Protein AF-A0A151Z9S7-F1 (afdb_monomer_lite)

pLDDT: mean 72.38, std 15.63, range [42.88, 95.88]

Foldseek 3Di:
DDPVVVLVVVLVVCCVVPQCLVVLVVVLVVLVVLLVVLVVLLVVLVVVLVVLVVLLVVLVVLLVVLVVVVVVVVVVVVVVVVVPDDDDPDDPDDPVVVVVVVVVVVVVVVVVVVVVVVVVVVVVVVVVVVVVVVVVCVVVPPPPDDPVVCVVPVVVVVPPPDPDDPVVVVVVVVVCVVPPPDPPVVVVVVVVCVPDPSNVPNVSNVSSVVSVVSSVVSVVSSVVSVVSSVVSVVSSVVSVVSSVVSVVSSVCVPPPPQPPVRVVVVVVVVVVVVVVVVVVVVVVVVVVVVVVVVPPPDDD

Secondary structure (DSSP, 8-state):
--HHHHHHHHHHHHHHHH--HHHHHHHHHHHHHHHHHHHHHHHHHHHHHHHHHHHHHHHHHHHHHHHHHHHHHHHHHHHHHHHS----------HHHHHHHHHHHHHHHHHHHHHHHHHHHHHHHHHHHHHHHHHHHHHT-TT-S-HHHHHHHHHHHHTSS----HHHHHHHHHHHHHH---SHHHHHHHHHHHH-HHHHH-HHHHHHHHHHHHHHHHHHHHHHHHHHHHHHHHHHHHHHHHHHHHHHHHHTT------HHHHHHHHHHHHHHHHHHHHHHHHHHHHHHHHHHHTPPPP-

InterPro domains:
  IPR000727 Target SNARE coiled-coil homology domain [PS50192] (202-248)

Radius of gyration: 38.39 Å; chains: 1; bounding box: 75×43×112 Å

Sequence (300 aa):
MSQQEDFENQLLEMEREYGGTERTSRMLEQLREAHGTGVDTLVKLGTQTEQLTNIAKLSQEQESYVSGLGKYKKFNKYMKRWKKGEEPTPQPKEVHHEVNRIKVKHVQDVKIYNNKQAERERLEREAVEKRQKELEDQKNNPFQEDEESRFSKGLSRIWKNDALSSGTKQELNYAADNHSSPITRQSEIDQDIQNNSFIKRSKWLEVQDQQLDEMSDILNELKNISVATHSELKVQSLKLDDISASVDKGSDFSLKRKSQKQMDKEKKKQAEAEKKRLEKEEKTRKDIDKKLKSSGPPKK

Organism: Tieghemostelium lacteum (NCBI:txid361077)

Structure (mmCIF, N/CA/C/O backbone):
data_AF-A0A151Z9S7-F1
#
_entry.id   AF-A0A151Z9S7-F1
#
loop_
_atom_site.group_PDB
_atom_site.id
_atom_site.type_symbol
_atom_site.label_atom_id
_atom_site.label_alt_id
_atom_site.label_comp_id
_atom_site.label_asym_id
_atom_site.label_entity_id
_atom_site.label_seq_id
_atom_site.pdbx_PDB_ins_code
_atom_site.Cartn_x
_atom_site.Cartn_y
_atom_site.Cartn_z
_atom_site.occupancy
_atom_site.B_iso_or_equiv
_atom_site.auth_seq_id
_atom_site.auth_comp_id
_atom_site.auth_asym_id
_atom_site.auth_atom_id
_atom_site.pdbx_PDB_model_num
ATOM 1 N N . MET A 1 1 ? 34.798 10.949 -49.817 1.00 54.00 1 MET A N 1
ATOM 2 C CA . MET A 1 1 ? 34.042 10.700 -48.578 1.00 54.00 1 MET A CA 1
ATOM 3 C C . MET A 1 1 ? 34.197 9.232 -48.278 1.00 54.00 1 MET A C 1
ATOM 5 O O . MET A 1 1 ? 34.119 8.430 -49.208 1.00 54.00 1 MET A O 1
ATOM 9 N N . SER A 1 2 ? 34.645 8.906 -47.070 1.00 72.69 2 SER A N 1
ATOM 10 C CA . SER A 1 2 ? 34.972 7.519 -46.737 1.00 72.69 2 SER A CA 1
ATOM 11 C C . SER A 1 2 ? 33.678 6.742 -46.494 1.00 72.69 2 SER A C 1
ATOM 13 O O . SER A 1 2 ? 32.733 7.294 -45.943 1.00 72.69 2 SER A O 1
ATOM 15 N N . GLN A 1 3 ? 33.638 5.456 -46.853 1.00 73.31 3 GLN A N 1
ATOM 16 C CA . GLN A 1 3 ? 32.486 4.576 -46.586 1.00 73.31 3 GLN A CA 1
ATOM 17 C C . GLN A 1 3 ? 32.052 4.578 -45.107 1.00 73.31 3 GLN A C 1
ATOM 19 O O . GLN A 1 3 ? 30.929 4.206 -44.786 1.00 73.31 3 GLN A O 1
ATOM 24 N N . GLN A 1 4 ? 32.943 4.993 -44.206 1.00 73.69 4 GLN A N 1
ATOM 25 C CA . GLN A 1 4 ? 32.679 5.099 -42.781 1.00 73.69 4 GLN A CA 1
ATOM 26 C C . GLN A 1 4 ? 31.899 6.369 -42.408 1.00 73.69 4 GLN A C 1
ATOM 28 O O . GLN A 1 4 ? 31.041 6.298 -41.537 1.00 73.69 4 GLN A O 1
ATOM 33 N N . GLU A 1 5 ? 32.127 7.489 -43.101 1.00 80.12 5 GLU A N 1
ATOM 34 C CA . GLU A 1 5 ? 31.360 8.730 -42.899 1.00 80.12 5 GLU A CA 1
ATOM 35 C C . GLU A 1 5 ? 29.910 8.560 -43.374 1.00 80.12 5 GLU A C 1
ATOM 37 O O . GLU A 1 5 ? 28.980 8.981 -42.692 1.00 80.12 5 GLU A O 1
ATOM 42 N N . ASP A 1 6 ? 29.698 7.880 -44.505 1.00 79.44 6 ASP A N 1
ATOM 43 C CA . ASP A 1 6 ? 28.351 7.598 -45.021 1.00 79.44 6 ASP A CA 1
ATOM 44 C C . ASP A 1 6 ? 27.568 6.663 -44.079 1.00 79.44 6 ASP A C 1
ATOM 46 O O . ASP A 1 6 ? 26.373 6.854 -43.857 1.00 79.44 6 ASP A O 1
ATOM 50 N N . PHE A 1 7 ? 28.250 5.687 -43.470 1.00 77.44 7 PHE A N 1
ATOM 51 C CA . PHE A 1 7 ? 27.664 4.775 -42.485 1.00 77.44 7 PHE A CA 1
ATOM 52 C C . PHE A 1 7 ? 27.302 5.481 -41.170 1.00 77.44 7 PHE A C 1
ATOM 54 O O . PHE A 1 7 ? 26.232 5.239 -40.615 1.00 77.44 7 PHE A O 1
ATOM 61 N N . GLU A 1 8 ? 28.170 6.365 -40.669 1.00 79.00 8 GLU A N 1
ATOM 62 C CA . GLU A 1 8 ? 27.893 7.170 -39.471 1.00 79.00 8 GLU A CA 1
ATOM 63 C C . GLU A 1 8 ? 26.725 8.138 -39.693 1.00 79.00 8 GLU A C 1
ATOM 65 O O . GLU A 1 8 ? 25.857 8.259 -38.829 1.00 79.00 8 GLU A O 1
ATOM 70 N N . ASN A 1 9 ? 26.638 8.757 -40.872 1.00 83.56 9 ASN A N 1
ATOM 71 C CA . ASN A 1 9 ? 25.509 9.614 -41.228 1.00 83.56 9 ASN A CA 1
ATOM 72 C C . ASN A 1 9 ? 24.186 8.831 -41.290 1.00 83.56 9 ASN A C 1
ATOM 74 O O . ASN A 1 9 ? 23.183 9.297 -40.755 1.00 83.56 9 ASN A O 1
ATOM 78 N N . GLN A 1 10 ? 24.188 7.625 -41.869 1.00 79.75 10 GLN A N 1
ATOM 79 C CA . GLN A 1 10 ? 23.008 6.748 -41.883 1.00 79.75 10 GLN A CA 1
ATOM 80 C C . GLN A 1 10 ? 22.611 6.267 -40.480 1.00 79.75 10 GLN A C 1
ATOM 82 O O . GLN A 1 10 ? 21.423 6.176 -40.177 1.00 79.75 10 GLN A O 1
ATOM 87 N N . LEU A 1 11 ? 23.579 5.986 -39.600 1.00 78.94 11 LEU A N 1
ATOM 88 C CA . LEU A 1 11 ? 23.303 5.645 -38.200 1.00 78.94 11 LEU A CA 1
ATOM 89 C C . LEU A 1 11 ? 22.624 6.795 -37.452 1.00 78.94 11 LEU A C 1
ATOM 91 O O . LEU A 1 11 ? 21.656 6.555 -36.736 1.00 78.94 11 LEU A O 1
ATOM 95 N N . LEU A 1 12 ? 23.110 8.025 -37.632 1.00 79.94 12 LEU A N 1
ATOM 96 C CA . LEU A 1 12 ? 22.519 9.220 -37.024 1.00 79.94 12 LEU A CA 1
ATOM 97 C C . LEU A 1 12 ? 21.117 9.510 -37.571 1.00 79.94 12 LEU A C 1
ATOM 99 O O . LEU A 1 12 ? 20.239 9.941 -36.826 1.00 79.94 12 LEU A O 1
ATOM 103 N N . GLU A 1 13 ? 20.889 9.264 -38.861 1.00 81.44 13 GLU A N 1
ATOM 104 C CA . GLU A 1 13 ? 19.564 9.381 -39.469 1.00 81.44 13 GLU A CA 1
ATOM 105 C C . GLU A 1 13 ? 18.598 8.339 -38.891 1.00 81.44 13 GLU A C 1
ATOM 107 O O . GLU A 1 13 ? 17.508 8.703 -38.454 1.00 81.44 13 GLU A O 1
ATOM 112 N N . MET A 1 14 ? 19.023 7.077 -38.756 1.00 78.00 14 MET A N 1
ATOM 113 C CA . MET A 1 14 ? 18.211 6.044 -38.106 1.00 78.00 14 MET A CA 1
ATOM 114 C C . MET A 1 14 ? 17.961 6.321 -36.620 1.00 78.00 14 MET A C 1
ATOM 116 O O . MET A 1 14 ? 16.849 6.102 -36.145 1.00 78.00 14 MET A O 1
ATOM 120 N N . GLU A 1 15 ? 18.951 6.822 -35.878 1.00 79.25 15 GLU A N 1
ATOM 121 C CA . GLU A 1 15 ? 18.761 7.262 -34.491 1.00 79.25 15 GLU A CA 1
ATOM 122 C C . GLU A 1 15 ? 17.745 8.406 -34.415 1.00 79.25 15 GLU A C 1
ATOM 124 O O . GLU A 1 15 ? 16.916 8.451 -33.514 1.00 79.25 15 GLU A O 1
ATOM 129 N N . ARG A 1 16 ? 17.740 9.318 -35.385 1.00 79.81 16 ARG A N 1
ATOM 130 C CA . ARG A 1 16 ? 16.761 10.404 -35.418 1.00 79.81 16 ARG A CA 1
ATOM 131 C C . ARG A 1 16 ? 15.353 9.925 -35.782 1.00 79.81 16 ARG A C 1
ATOM 133 O O . ARG A 1 16 ? 14.384 10.452 -35.239 1.00 79.81 16 ARG A O 1
ATOM 140 N N . GLU A 1 17 ? 15.231 8.990 -36.720 1.00 78.50 17 GLU A N 1
ATOM 141 C CA . GLU A 1 17 ? 13.937 8.488 -37.198 1.00 78.50 17 GLU A CA 1
ATOM 142 C C . GLU A 1 17 ? 13.290 7.492 -36.229 1.00 78.50 17 GLU A C 1
ATOM 144 O O . GLU A 1 17 ? 12.078 7.540 -36.011 1.00 78.50 17 GLU A O 1
ATOM 149 N N . TYR A 1 18 ? 14.094 6.607 -35.640 1.00 73.62 18 TYR A N 1
ATOM 150 C CA . TYR A 1 18 ? 13.621 5.475 -34.838 1.00 73.62 18 TYR A CA 1
ATOM 151 C C . TYR A 1 18 ? 14.079 5.524 -33.378 1.00 73.62 18 TYR A C 1
ATOM 153 O O . TYR A 1 18 ? 13.568 4.758 -32.558 1.00 73.62 18 TYR A O 1
ATOM 161 N N . GLY A 1 19 ? 15.004 6.420 -33.024 1.00 71.19 19 GLY A N 1
ATOM 162 C CA . GLY A 1 19 ? 15.495 6.569 -31.660 1.00 71.19 19 GLY A CA 1
ATOM 163 C C . GLY A 1 19 ? 14.402 7.040 -30.712 1.00 71.19 19 GLY A C 1
ATOM 164 O O . GLY A 1 19 ? 13.877 8.149 -30.803 1.00 71.19 19 GLY A O 1
ATOM 165 N N . GLY A 1 20 ? 14.066 6.170 -29.761 1.00 79.06 20 GLY A N 1
ATOM 166 C CA . GLY A 1 20 ? 13.113 6.446 -28.688 1.00 79.06 20 GLY A CA 1
ATOM 167 C C . GLY A 1 20 ? 13.769 6.806 -27.356 1.00 79.06 20 GLY A C 1
ATOM 168 O O . GLY A 1 20 ? 13.055 6.948 -26.366 1.00 79.06 20 GLY A O 1
ATOM 169 N N . THR A 1 21 ? 15.096 6.944 -27.306 1.00 81.12 21 THR A N 1
ATOM 170 C CA . THR A 1 21 ? 15.893 7.053 -26.068 1.00 81.12 21 THR A CA 1
ATOM 171 C C . THR A 1 21 ? 15.430 8.177 -25.143 1.00 81.12 21 THR A C 1
ATOM 173 O O . THR A 1 21 ? 15.270 7.954 -23.946 1.00 81.12 21 THR A O 1
ATOM 176 N N . GLU A 1 22 ? 15.125 9.370 -25.662 1.00 83.44 22 GLU A N 1
ATOM 177 C CA . GLU A 1 22 ? 14.593 10.462 -24.831 1.00 83.44 22 GLU A CA 1
ATOM 178 C C . GLU A 1 22 ? 13.220 10.137 -24.237 1.00 83.44 22 GLU A C 1
ATOM 180 O O . GLU A 1 22 ? 12.935 10.474 -23.086 1.00 83.44 22 GLU A O 1
ATOM 185 N N . ARG A 1 23 ? 12.345 9.500 -25.020 1.00 85.31 23 ARG A N 1
ATOM 186 C CA . ARG A 1 23 ? 11.003 9.133 -24.566 1.00 85.31 23 ARG A CA 1
ATOM 187 C C . ARG A 1 23 ? 11.087 8.061 -23.485 1.00 85.31 23 ARG A C 1
ATOM 189 O O . ARG A 1 23 ? 10.439 8.214 -22.452 1.00 85.31 23 ARG A O 1
ATOM 196 N N . THR A 1 24 ? 11.879 7.018 -23.718 1.00 85.94 24 THR A N 1
ATOM 197 C CA . THR A 1 24 ? 12.111 5.937 -22.755 1.00 85.94 24 THR A CA 1
ATOM 198 C C . THR A 1 24 ? 12.752 6.484 -21.481 1.00 85.94 24 THR A C 1
ATOM 200 O O . THR A 1 24 ? 12.265 6.197 -20.395 1.00 85.94 24 THR A O 1
ATOM 203 N N . SER A 1 25 ? 13.729 7.386 -21.599 1.00 87.38 25 SER A N 1
ATOM 204 C CA . SER A 1 25 ? 14.338 8.082 -20.459 1.00 87.38 25 SER A CA 1
ATOM 205 C C . SER A 1 25 ? 13.315 8.873 -19.629 1.00 87.38 25 SER A C 1
ATOM 207 O O . SER A 1 25 ? 13.259 8.725 -18.410 1.00 87.38 25 SER A O 1
ATOM 209 N N . ARG A 1 26 ? 12.421 9.646 -20.268 1.00 90.25 26 ARG A N 1
ATOM 210 C CA . ARG A 1 26 ? 11.342 10.357 -19.549 1.00 90.25 26 ARG A CA 1
ATOM 211 C C . ARG A 1 26 ? 10.369 9.400 -18.856 1.00 90.25 26 ARG A C 1
ATOM 213 O O . ARG A 1 26 ? 9.906 9.704 -17.762 1.00 90.25 26 ARG A O 1
ATOM 220 N N . MET A 1 27 ? 10.039 8.272 -19.487 1.00 91.06 27 MET A N 1
ATOM 221 C CA . MET A 1 27 ? 9.176 7.253 -18.877 1.00 91.06 27 MET A CA 1
ATOM 222 C C . MET A 1 27 ? 9.852 6.578 -17.681 1.00 91.06 27 MET A C 1
ATOM 224 O O . MET A 1 27 ? 9.202 6.371 -16.658 1.00 91.06 27 MET A O 1
ATOM 228 N N . LEU A 1 28 ? 11.143 6.269 -17.792 1.00 92.00 28 LEU A N 1
ATOM 229 C CA . LEU A 1 28 ? 11.938 5.703 -16.709 1.00 92.00 28 LEU A CA 1
ATOM 230 C C . LEU A 1 28 ? 12.007 6.661 -15.513 1.00 92.00 28 LEU A C 1
ATOM 232 O O . LEU A 1 28 ? 11.797 6.234 -14.382 1.00 92.00 28 LEU A O 1
ATOM 236 N N . GLU A 1 29 ? 12.206 7.958 -15.748 1.00 93.50 29 GLU A N 1
ATOM 237 C CA . GLU A 1 29 ? 12.223 8.951 -14.668 1.00 93.50 29 GLU A CA 1
ATOM 238 C C . GLU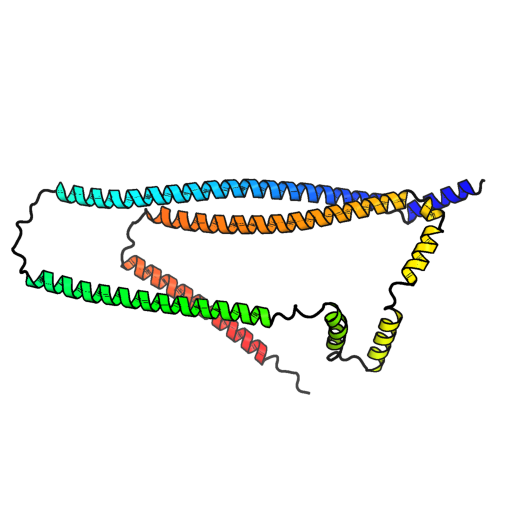 A 1 29 ? 10.865 9.044 -13.955 1.00 93.50 29 GLU A C 1
ATOM 240 O O . GLU A 1 29 ? 10.800 8.991 -12.728 1.00 93.50 29 GLU A O 1
ATOM 245 N N . GLN A 1 30 ? 9.760 9.059 -14.709 1.00 94.31 30 GLN A N 1
ATOM 246 C CA . GLN A 1 30 ? 8.412 9.006 -14.127 1.00 94.31 30 GLN A CA 1
ATOM 247 C C . GLN A 1 30 ? 8.180 7.733 -13.302 1.00 94.31 30 GLN A C 1
ATOM 249 O O . GLN A 1 30 ? 7.521 7.778 -12.261 1.00 94.31 30 GLN A O 1
ATOM 254 N N . LEU A 1 31 ? 8.718 6.593 -13.745 1.00 93.50 31 LEU A N 1
ATOM 255 C CA . LEU A 1 31 ? 8.644 5.343 -12.993 1.00 93.50 31 LEU A CA 1
ATOM 256 C C . LEU A 1 31 ? 9.464 5.403 -11.702 1.00 93.50 31 LEU A C 1
ATOM 258 O O . LEU A 1 31 ? 8.963 4.970 -10.666 1.00 93.50 31 LEU A O 1
ATOM 262 N N . ARG A 1 32 ? 10.669 5.984 -11.727 1.00 93.62 32 ARG A N 1
ATOM 263 C CA . ARG A 1 32 ? 11.493 6.198 -10.526 1.00 93.62 32 ARG A CA 1
ATOM 264 C C . ARG A 1 32 ? 10.799 7.112 -9.515 1.00 93.62 32 ARG A C 1
ATOM 266 O O . ARG A 1 32 ? 10.766 6.790 -8.328 1.00 93.62 32 ARG A O 1
ATOM 273 N N . GLU A 1 33 ? 10.189 8.206 -9.969 1.00 95.88 33 GLU A N 1
ATOM 274 C CA . GLU A 1 33 ? 9.410 9.110 -9.110 1.00 95.88 33 GLU A CA 1
ATOM 275 C C . GLU A 1 33 ? 8.197 8.405 -8.479 1.00 95.88 33 GLU A C 1
ATOM 277 O O . GLU A 1 33 ? 7.950 8.515 -7.270 1.00 95.88 33 GLU A O 1
ATOM 282 N N . ALA A 1 34 ? 7.447 7.642 -9.283 1.00 94.19 34 ALA A N 1
ATOM 283 C CA . ALA A 1 34 ? 6.311 6.859 -8.804 1.00 94.19 34 ALA A CA 1
ATOM 284 C C . ALA A 1 34 ? 6.751 5.787 -7.796 1.00 94.19 34 ALA A C 1
ATOM 286 O O . ALA A 1 34 ? 6.094 5.599 -6.769 1.00 94.19 34 ALA A O 1
ATOM 287 N N . HIS A 1 35 ? 7.879 5.125 -8.058 1.00 94.69 35 HIS A N 1
ATOM 288 C CA . HIS A 1 35 ? 8.485 4.148 -7.163 1.00 94.69 35 HIS A CA 1
ATOM 289 C C . HIS A 1 35 ? 8.878 4.772 -5.823 1.00 94.69 35 HIS A C 1
ATOM 291 O O . HIS A 1 35 ? 8.423 4.296 -4.783 1.00 94.69 35 HIS A O 1
ATOM 297 N N . GLY A 1 36 ? 9.611 5.890 -5.836 1.00 93.38 36 GLY A N 1
ATOM 298 C CA . GLY A 1 36 ? 9.978 6.623 -4.621 1.00 93.38 36 GLY A CA 1
ATOM 299 C C . GLY A 1 36 ? 8.756 7.038 -3.796 1.00 93.38 36 GLY A C 1
ATOM 300 O O . GLY A 1 36 ? 8.695 6.789 -2.593 1.00 93.38 36 GLY A O 1
ATOM 301 N N . THR A 1 37 ? 7.719 7.561 -4.456 1.00 94.81 37 THR A N 1
ATOM 302 C CA . THR A 1 37 ? 6.450 7.916 -3.796 1.00 94.81 37 THR A CA 1
ATOM 303 C C . THR A 1 37 ? 5.751 6.694 -3.187 1.00 94.81 37 THR A C 1
ATOM 305 O O . THR A 1 37 ? 5.171 6.771 -2.097 1.00 94.81 37 THR A O 1
ATOM 308 N N . GLY A 1 38 ? 5.796 5.554 -3.880 1.00 93.38 38 GLY A N 1
ATOM 309 C CA . GLY A 1 38 ? 5.256 4.284 -3.403 1.00 93.38 38 GLY A CA 1
ATOM 310 C C . GLY A 1 38 ? 5.968 3.785 -2.144 1.00 93.38 38 GLY A C 1
ATOM 311 O O . GLY A 1 38 ? 5.303 3.463 -1.157 1.00 93.38 38 GLY A O 1
ATOM 312 N N . VAL A 1 39 ? 7.305 3.787 -2.146 1.00 94.31 39 VAL A N 1
ATOM 313 C CA . VAL A 1 39 ? 8.127 3.425 -0.979 1.00 94.31 39 VAL A CA 1
ATOM 314 C C . VAL A 1 39 ? 7.818 4.342 0.207 1.00 94.31 39 VAL A C 1
ATOM 316 O O . VAL A 1 39 ? 7.518 3.852 1.296 1.00 94.31 39 VAL A O 1
ATOM 319 N N . ASP A 1 40 ? 7.795 5.661 -0.002 1.00 95.19 40 ASP A N 1
ATOM 320 C CA . ASP A 1 40 ? 7.472 6.640 1.045 1.00 95.19 40 ASP A CA 1
ATOM 321 C C . ASP A 1 40 ? 6.087 6.408 1.657 1.00 95.19 40 ASP A C 1
ATOM 323 O O . ASP A 1 40 ? 5.889 6.537 2.871 1.00 95.19 40 ASP A O 1
ATOM 327 N N . THR A 1 41 ? 5.106 6.071 0.819 1.00 93.25 41 THR A N 1
ATOM 328 C CA . THR A 1 41 ? 3.744 5.760 1.26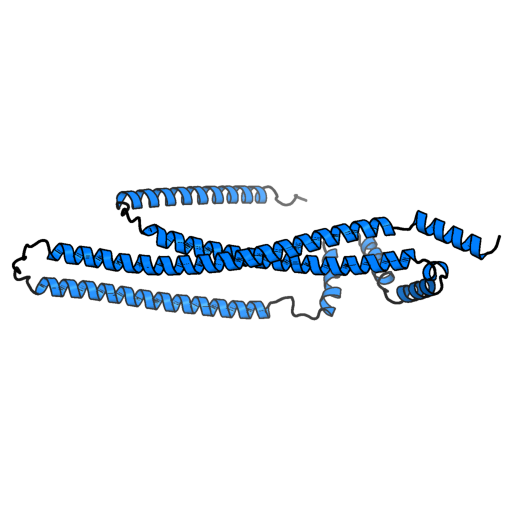6 1.00 93.25 41 THR A CA 1
ATOM 329 C C . THR A 1 41 ? 3.735 4.513 2.142 1.00 93.25 41 THR A C 1
ATOM 331 O O . THR A 1 41 ? 3.111 4.514 3.203 1.00 93.25 41 THR A O 1
ATOM 334 N N . LEU A 1 42 ? 4.470 3.474 1.748 1.00 92.56 42 LEU A N 1
ATOM 335 C CA . LEU A 1 42 ? 4.575 2.233 2.506 1.00 92.56 42 LEU A CA 1
ATOM 336 C C . LEU A 1 42 ? 5.268 2.443 3.861 1.00 92.56 42 LEU A C 1
ATOM 338 O O . LEU A 1 42 ? 4.784 1.938 4.874 1.00 92.56 42 LEU A O 1
ATOM 342 N N . VAL A 1 43 ? 6.328 3.257 3.920 1.00 94.12 43 VAL A N 1
ATOM 343 C CA . VAL A 1 43 ? 6.979 3.629 5.190 1.00 94.12 43 VAL A CA 1
ATOM 344 C C . VAL A 1 43 ? 6.006 4.383 6.099 1.00 94.12 43 VAL A C 1
ATOM 346 O O . VAL A 1 43 ? 5.879 4.054 7.281 1.00 94.12 43 VAL A O 1
ATOM 349 N N . LYS A 1 44 ? 5.268 5.363 5.560 1.00 95.44 44 LYS A N 1
ATOM 350 C CA . LYS A 1 44 ? 4.248 6.101 6.325 1.00 95.44 44 LYS A CA 1
ATOM 351 C C . LYS A 1 44 ? 3.184 5.159 6.880 1.00 95.44 44 LYS A C 1
ATOM 353 O O . LYS A 1 44 ? 2.857 5.266 8.063 1.00 95.44 44 LYS A O 1
ATOM 358 N N . LEU A 1 45 ? 2.693 4.212 6.080 1.00 92.56 45 LEU A N 1
ATOM 359 C CA . LEU A 1 45 ? 1.754 3.195 6.555 1.00 92.56 45 LEU A CA 1
ATOM 360 C C . LEU A 1 45 ? 2.364 2.348 7.680 1.00 92.56 45 LEU A C 1
ATOM 362 O O . LEU A 1 45 ? 1.722 2.185 8.713 1.00 92.56 45 LEU A O 1
ATOM 366 N N . GLY A 1 46 ? 3.619 1.912 7.561 1.00 89.94 46 GLY A N 1
ATOM 367 C CA . GLY A 1 46 ? 4.313 1.212 8.648 1.00 89.94 46 GLY A CA 1
ATOM 368 C C . GLY A 1 46 ? 4.305 2.004 9.963 1.00 89.94 46 GLY A C 1
ATOM 369 O O . GLY A 1 46 ? 3.884 1.490 11.001 1.00 89.94 46 GLY A O 1
ATOM 370 N N . THR A 1 47 ? 4.650 3.297 9.916 1.00 93.00 47 THR A N 1
ATOM 371 C CA . THR A 1 47 ? 4.626 4.156 11.118 1.00 93.00 47 THR A CA 1
ATOM 372 C C . THR A 1 47 ? 3.213 4.345 11.685 1.00 93.00 47 THR A C 1
ATOM 374 O O . THR A 1 47 ? 3.022 4.334 12.902 1.00 93.00 47 THR A O 1
ATOM 377 N N . GLN A 1 48 ? 2.191 4.465 10.830 1.00 92.38 48 GLN A N 1
ATOM 378 C CA . GLN A 1 48 ? 0.791 4.548 11.259 1.00 92.38 48 GLN A CA 1
ATOM 379 C C . GLN A 1 48 ? 0.330 3.247 11.924 1.00 92.38 48 GLN A C 1
ATOM 381 O O . GLN A 1 48 ? -0.393 3.278 12.919 1.00 92.38 48 GLN A O 1
ATOM 386 N N . THR A 1 49 ? 0.787 2.096 11.440 1.00 92.44 49 THR A N 1
ATOM 387 C CA . THR A 1 49 ? 0.473 0.794 12.033 1.00 92.44 49 THR A CA 1
ATOM 388 C C . THR A 1 49 ? 1.061 0.641 13.433 1.00 92.44 49 THR A C 1
ATOM 390 O O . THR A 1 49 ? 0.398 0.091 14.324 1.00 92.44 49 THR A O 1
ATOM 393 N N . GLU A 1 50 ? 2.272 1.143 13.669 1.00 92.00 50 GLU A N 1
ATOM 394 C CA . GLU A 1 50 ? 2.858 1.205 15.012 1.00 92.00 50 GLU A CA 1
ATOM 395 C C . GLU A 1 50 ? 2.031 2.108 15.935 1.00 92.00 50 GLU A C 1
ATOM 397 O O . GLU A 1 50 ? 1.690 1.715 17.054 1.00 92.00 50 GLU A O 1
ATOM 402 N N . GLN A 1 51 ? 1.613 3.278 15.443 1.00 92.88 51 GLN A N 1
ATOM 403 C CA . GLN A 1 51 ? 0.739 4.188 16.189 1.00 92.88 51 GLN A CA 1
ATOM 404 C C . GLN A 1 51 ? -0.600 3.533 16.552 1.00 92.88 51 GLN A C 1
ATOM 406 O O . GLN A 1 51 ? -1.012 3.599 17.711 1.00 92.88 51 GLN A O 1
ATOM 411 N N . LEU A 1 52 ? -1.251 2.838 15.614 1.00 91.44 52 LEU A N 1
ATOM 412 C CA . LEU A 1 52 ? -2.486 2.093 15.885 1.00 91.44 52 LEU A CA 1
ATOM 413 C C . LEU A 1 52 ? -2.273 0.994 16.928 1.00 91.44 52 LEU A C 1
ATOM 415 O O . LEU A 1 52 ? -3.132 0.772 17.775 1.00 91.44 52 LEU A O 1
ATOM 419 N N . THR A 1 53 ? -1.116 0.335 16.918 1.00 90.12 53 THR A N 1
ATOM 420 C CA . THR A 1 53 ? -0.778 -0.686 17.924 1.00 90.12 53 THR A CA 1
ATOM 421 C C . THR A 1 53 ? -0.669 -0.074 19.322 1.00 90.12 53 THR A C 1
ATOM 423 O O . THR A 1 53 ? -1.205 -0.625 20.285 1.00 90.12 53 THR A O 1
ATOM 426 N N . ASN A 1 54 ? -0.043 1.100 19.433 1.00 91.31 54 ASN A N 1
ATOM 427 C CA . ASN A 1 54 ? 0.030 1.842 20.691 1.00 91.31 54 ASN A CA 1
ATOM 428 C C . ASN A 1 54 ? -1.359 2.288 21.170 1.00 91.31 54 ASN A C 1
ATOM 430 O O . ASN A 1 54 ? -1.668 2.149 22.354 1.00 91.31 54 ASN A O 1
ATOM 434 N N . ILE A 1 55 ? -2.217 2.764 20.262 1.00 88.44 55 ILE A N 1
ATOM 435 C CA . ILE A 1 55 ? -3.601 3.137 20.587 1.00 88.44 55 ILE A CA 1
ATOM 436 C C . ILE A 1 55 ? -4.382 1.919 21.083 1.00 88.44 55 ILE A C 1
ATOM 438 O O . ILE A 1 55 ? -5.007 2.001 22.134 1.00 88.44 55 ILE A O 1
ATOM 442 N N . ALA A 1 56 ? -4.302 0.779 20.392 1.00 86.94 56 ALA A N 1
ATOM 443 C CA . ALA A 1 56 ? -4.984 -0.448 20.799 1.00 86.94 56 ALA A CA 1
ATOM 444 C C . ALA A 1 56 ? -4.586 -0.885 22.219 1.00 86.94 56 ALA A C 1
ATOM 446 O O . ALA A 1 56 ? -5.450 -1.226 23.031 1.00 86.94 56 ALA A O 1
ATOM 447 N N . LYS A 1 57 ? -3.292 -0.798 22.557 1.00 89.44 57 LYS A N 1
ATOM 448 C CA . LYS A 1 57 ? -2.799 -1.076 23.913 1.00 89.44 57 LYS A CA 1
ATOM 449 C C . LYS A 1 57 ? -3.385 -0.106 24.944 1.00 89.44 57 LYS A C 1
ATOM 451 O O . LYS A 1 57 ? -3.888 -0.547 25.976 1.00 89.44 57 LYS A O 1
ATOM 456 N N . LEU A 1 58 ? -3.370 1.197 24.659 1.00 86.94 58 LEU A N 1
ATOM 457 C CA . LEU A 1 58 ? -3.949 2.215 25.543 1.00 86.94 58 LEU A CA 1
ATOM 458 C C . LEU A 1 58 ? -5.462 2.023 25.732 1.00 86.94 58 LEU A C 1
ATOM 460 O O . LEU A 1 58 ? -5.958 2.152 26.851 1.00 86.94 58 LEU A O 1
ATOM 464 N N . SER A 1 59 ? -6.195 1.665 24.674 1.00 85.12 59 SER A N 1
ATOM 465 C CA . SER A 1 59 ? -7.626 1.348 24.750 1.00 85.12 59 SER A CA 1
ATOM 466 C C . SER A 1 59 ? -7.889 0.140 25.652 1.00 85.12 59 SER A C 1
ATOM 468 O O . SER A 1 59 ? -8.776 0.191 26.507 1.00 85.12 59 SER A O 1
ATOM 470 N N . GLN A 1 60 ? -7.072 -0.910 25.546 1.00 85.00 60 GLN A N 1
ATOM 471 C CA . GLN A 1 60 ? -7.172 -2.087 26.410 1.00 85.00 60 GLN A CA 1
ATOM 472 C C . GLN A 1 60 ? -6.860 -1.759 27.881 1.00 85.00 60 GLN A C 1
ATOM 474 O O . GLN A 1 60 ? -7.582 -2.187 28.789 1.00 85.00 60 GLN A O 1
ATOM 479 N N . GLU A 1 61 ? -5.806 -0.979 28.136 1.00 85.06 61 GLU A N 1
ATOM 480 C CA . GLU A 1 61 ? -5.466 -0.507 29.482 1.00 85.06 61 GLU A CA 1
ATOM 481 C C . GLU A 1 61 ? -6.622 0.316 30.070 1.00 85.06 61 GLU A C 1
ATOM 483 O O . GLU A 1 61 ? -7.062 0.054 31.194 1.00 85.06 61 GLU A O 1
ATOM 488 N N . GLN A 1 62 ? -7.198 1.238 29.293 1.00 82.00 62 GLN A N 1
ATOM 489 C CA . GLN A 1 62 ? -8.358 2.031 29.696 1.00 82.00 62 GLN A CA 1
ATOM 490 C C . GLN A 1 62 ? -9.577 1.158 30.029 1.00 82.00 62 GLN A C 1
ATOM 492 O O . GLN A 1 62 ? -10.200 1.365 31.074 1.00 82.00 62 GLN A O 1
ATOM 497 N N . GLU A 1 63 ? -9.908 0.162 29.202 1.00 77.88 63 GLU A N 1
ATOM 498 C CA . GLU A 1 63 ? -11.005 -0.781 29.469 1.00 77.88 63 GLU A CA 1
ATOM 499 C C . GLU A 1 63 ? -10.802 -1.497 30.816 1.00 77.88 63 GLU A C 1
ATOM 501 O O . GLU A 1 63 ? -11.732 -1.607 31.629 1.00 77.88 63 GLU A O 1
ATOM 506 N N . SER A 1 64 ? -9.563 -1.900 31.115 1.00 80.44 64 SER A N 1
ATOM 507 C CA . SER A 1 64 ? -9.218 -2.539 32.387 1.00 80.44 64 SER A CA 1
ATOM 508 C C . SER A 1 64 ? -9.465 -1.611 33.589 1.00 80.44 64 SER A C 1
ATOM 510 O O . SER A 1 64 ? -10.149 -2.012 34.542 1.00 80.44 64 SER A O 1
ATOM 512 N N . TYR A 1 65 ? -9.029 -0.347 33.521 1.00 78.12 65 TYR A N 1
ATOM 513 C CA . TYR A 1 65 ? -9.245 0.649 34.577 1.00 78.12 65 TYR A CA 1
ATOM 514 C C . TYR A 1 65 ? -10.732 0.954 34.782 1.00 78.12 65 TYR A C 1
ATOM 516 O O . TYR A 1 65 ? -11.226 1.006 35.916 1.00 78.12 65 TYR A O 1
ATOM 524 N N . VAL A 1 66 ? -11.475 1.099 33.684 1.00 72.88 66 VAL A N 1
ATOM 525 C CA . VAL A 1 66 ? -12.918 1.356 33.688 1.00 72.88 66 VAL A CA 1
ATOM 526 C C . VAL A 1 66 ? -13.681 0.193 34.333 1.00 72.88 66 VAL A C 1
ATOM 528 O O . VAL A 1 66 ? -14.556 0.407 35.184 1.00 72.88 66 VAL A O 1
ATOM 531 N N . SER A 1 67 ? -13.304 -1.052 34.033 1.00 71.31 67 SER A N 1
ATOM 532 C CA . SER A 1 67 ? -13.888 -2.233 34.679 1.00 71.31 67 SER A CA 1
ATOM 533 C C . SER A 1 67 ? -13.655 -2.243 36.204 1.00 71.31 67 SER A C 1
ATOM 535 O O . SER A 1 67 ? -14.565 -2.567 36.983 1.00 71.31 67 SER A O 1
ATOM 537 N N . GLY A 1 68 ? -12.472 -1.803 36.653 1.00 68.31 68 GLY A N 1
ATOM 538 C CA . GLY A 1 68 ? -12.116 -1.648 38.065 1.00 68.31 68 GLY A CA 1
ATOM 539 C C . GLY A 1 68 ? -12.978 -0.605 38.781 1.00 68.31 68 GLY A C 1
ATOM 540 O O . GLY A 1 68 ? -13.510 -0.864 39.868 1.00 68.31 68 GLY A O 1
ATOM 541 N N . LEU A 1 69 ? -13.232 0.538 38.136 1.00 69.56 69 LEU A N 1
ATOM 542 C CA . LEU A 1 69 ? -14.120 1.585 38.656 1.00 69.56 69 LEU A CA 1
ATOM 543 C C . LEU A 1 69 ? -15.567 1.103 38.825 1.00 69.56 69 LEU A C 1
ATOM 545 O O . LEU A 1 69 ? -16.267 1.541 39.743 1.00 69.56 69 LEU A O 1
ATOM 549 N N . GLY A 1 70 ? -16.034 0.176 37.985 1.00 65.94 70 GLY A N 1
ATOM 550 C CA . GLY A 1 70 ? -17.373 -0.409 38.099 1.00 65.94 70 GLY A CA 1
ATOM 551 C C . GLY A 1 70 ? -17.547 -1.202 39.397 1.00 65.94 70 GLY A C 1
ATOM 552 O O . GLY A 1 70 ? -18.572 -1.079 40.082 1.00 65.94 70 GLY A O 1
ATOM 553 N N . LYS A 1 71 ? -16.515 -1.964 39.781 1.00 71.56 71 LYS A N 1
ATOM 554 C CA . LYS A 1 71 ? -16.452 -2.676 41.068 1.00 71.56 71 LYS A CA 1
ATOM 555 C C . LYS A 1 71 ? -16.402 -1.683 42.231 1.00 71.56 71 LYS A C 1
ATOM 557 O O . LYS A 1 71 ? -17.178 -1.826 43.177 1.00 71.56 71 LYS A O 1
ATOM 562 N N . TYR A 1 72 ? -15.597 -0.625 42.115 1.00 69.00 72 TYR A N 1
ATOM 563 C CA . TYR A 1 72 ? -15.499 0.419 43.138 1.00 69.00 72 TYR A CA 1
ATOM 564 C C . TYR A 1 72 ? -16.814 1.186 43.343 1.00 69.00 72 TYR A C 1
ATOM 566 O O . TYR A 1 72 ? -17.231 1.392 44.478 1.00 69.00 72 TYR A O 1
ATOM 574 N N . LYS A 1 73 ? -17.546 1.551 42.280 1.00 72.44 73 LYS A N 1
ATOM 575 C CA . LYS A 1 73 ? -18.872 2.192 42.400 1.00 72.44 73 LYS A CA 1
ATOM 576 C C . LYS A 1 73 ? -19.882 1.292 43.119 1.00 72.44 73 LYS A C 1
ATOM 578 O O . LYS A 1 73 ? -20.641 1.782 43.958 1.00 72.44 73 LYS A O 1
ATOM 583 N N . LYS A 1 74 ? -19.899 -0.016 42.820 1.00 71.50 74 LYS A N 1
ATOM 584 C CA . LYS A 1 74 ? -20.753 -0.992 43.525 1.00 71.50 74 LYS A CA 1
ATOM 585 C C . LYS A 1 74 ? -20.366 -1.104 45.001 1.00 71.50 74 LYS A C 1
ATOM 587 O O . LYS A 1 74 ? -21.250 -1.044 45.853 1.00 71.50 74 LYS A O 1
ATOM 592 N N . PHE A 1 75 ? -19.070 -1.189 45.291 1.00 70.56 75 PHE A N 1
ATOM 593 C CA . PHE A 1 75 ? -18.545 -1.221 46.653 1.00 70.56 75 PHE A CA 1
ATOM 594 C C . PHE A 1 75 ? -18.867 0.064 47.430 1.00 70.56 75 PHE A C 1
ATOM 596 O O . PHE A 1 75 ? -19.424 0.000 48.518 1.00 70.56 75 PHE A O 1
ATOM 603 N N . ASN A 1 76 ? -18.646 1.245 46.854 1.00 74.94 76 ASN A N 1
ATOM 604 C CA . ASN A 1 76 ? -18.967 2.529 47.481 1.00 74.94 76 ASN A CA 1
ATOM 605 C C . ASN A 1 76 ? -20.484 2.684 47.715 1.00 74.94 76 ASN A C 1
ATOM 607 O O . ASN A 1 76 ? -20.916 3.165 48.759 1.00 74.94 76 ASN A O 1
ATOM 611 N N . LYS A 1 77 ? -21.327 2.200 46.789 1.00 77.12 77 LYS A N 1
ATOM 612 C CA . LYS A 1 77 ? -22.783 2.124 47.001 1.00 77.12 77 LYS A CA 1
ATOM 613 C C . LYS A 1 77 ? -23.145 1.204 48.172 1.00 77.12 77 LYS A C 1
ATOM 615 O O . LYS A 1 77 ? -24.051 1.539 48.931 1.00 77.12 77 LYS A O 1
ATOM 620 N N . TYR A 1 78 ? -22.460 0.070 48.314 1.00 72.62 78 TYR A N 1
ATOM 621 C CA . TYR A 1 78 ? -22.631 -0.849 49.439 1.00 72.62 78 TYR A CA 1
ATOM 622 C C . TYR A 1 78 ? -22.191 -0.201 50.764 1.00 72.62 78 TYR A C 1
ATOM 624 O O . TYR A 1 78 ? -22.981 -0.134 51.699 1.00 72.62 78 TYR A O 1
ATOM 632 N N . MET A 1 79 ? -21.007 0.415 50.805 1.00 74.56 79 MET A N 1
ATOM 633 C CA . MET A 1 79 ? -20.489 1.128 51.980 1.00 74.56 79 MET A CA 1
ATOM 634 C C . MET A 1 79 ? -21.368 2.317 52.399 1.00 74.56 79 MET A C 1
ATOM 636 O O . MET A 1 79 ? -21.586 2.541 53.586 1.00 74.56 79 MET A O 1
ATOM 640 N N . LYS A 1 80 ? -21.940 3.070 51.449 1.00 76.50 80 LYS A N 1
ATOM 641 C CA . LYS A 1 80 ? -22.890 4.156 51.757 1.00 76.50 80 LYS A CA 1
ATOM 642 C C . LYS A 1 80 ? -24.224 3.657 52.317 1.00 76.50 80 LYS A C 1
ATOM 644 O O . LYS A 1 80 ? -24.848 4.388 53.079 1.00 76.50 80 LYS A O 1
ATOM 649 N N . ARG A 1 81 ? -24.666 2.444 51.958 1.00 66.38 81 ARG A N 1
ATOM 650 C CA . ARG A 1 81 ? -25.842 1.810 52.583 1.00 66.38 81 ARG A CA 1
ATOM 651 C C . ARG A 1 81 ? -25.572 1.427 54.033 1.00 66.38 81 ARG A C 1
ATOM 653 O O . ARG A 1 81 ? -26.474 1.546 54.837 1.00 66.38 81 ARG A O 1
ATOM 660 N N . TRP A 1 82 ? -24.340 1.045 54.352 1.00 60.34 82 TRP A N 1
ATOM 661 C CA . TRP A 1 82 ? -23.924 0.748 55.723 1.00 60.34 82 TRP A CA 1
ATOM 662 C C . TRP A 1 82 ? -23.735 2.006 56.581 1.00 60.34 82 TRP A C 1
ATOM 664 O O . TRP A 1 82 ? -23.994 1.975 57.774 1.00 60.34 82 TRP A O 1
ATOM 674 N N . LYS A 1 83 ? -23.327 3.135 55.985 1.00 62.41 83 LYS A N 1
ATOM 675 C CA . LYS A 1 83 ? -23.206 4.421 56.700 1.00 62.41 83 LYS A CA 1
ATOM 676 C C . LYS A 1 83 ? -24.536 5.154 56.921 1.00 62.41 83 LYS A C 1
ATOM 678 O O . LYS A 1 83 ? -24.579 6.078 57.726 1.00 62.41 83 LYS A O 1
ATOM 683 N N . LYS A 1 84 ? -25.610 4.778 56.218 1.00 56.69 84 LYS A N 1
ATOM 684 C CA . LYS A 1 84 ? -26.973 5.203 56.561 1.00 56.69 84 LYS A CA 1
ATOM 685 C C . LYS A 1 84 ? -27.506 4.226 57.602 1.00 56.69 84 LYS A C 1
ATOM 687 O O . LYS A 1 84 ? -28.045 3.188 57.244 1.00 56.69 84 LYS A O 1
ATOM 692 N N . GLY A 1 85 ? -27.265 4.549 58.869 1.00 52.38 85 GLY A N 1
ATOM 693 C CA . GLY A 1 85 ? -27.781 3.796 60.000 1.00 52.38 85 GLY A CA 1
ATOM 694 C C . GLY A 1 85 ? -29.303 3.723 59.961 1.00 52.38 85 GLY A C 1
ATOM 695 O O . GLY A 1 85 ? -29.975 4.732 60.120 1.00 52.38 85 GLY A O 1
ATOM 696 N N . GLU A 1 86 ? -29.803 2.521 59.727 1.00 47.03 86 GLU A N 1
ATOM 697 C CA . GLU A 1 86 ? -31.047 1.979 60.261 1.00 47.03 86 GLU A CA 1
ATOM 698 C C . GLU A 1 86 ? -30.826 0.466 60.248 1.00 47.03 86 GLU A C 1
ATOM 700 O O . GLU A 1 86 ? -30.754 -0.153 59.183 1.00 47.03 86 GLU A O 1
ATOM 705 N N . GLU A 1 87 ? -30.601 -0.121 61.424 1.00 48.72 87 GLU A N 1
ATOM 706 C CA . GLU A 1 87 ? -30.653 -1.571 61.581 1.00 48.72 87 GLU A CA 1
ATOM 707 C C . GLU A 1 87 ? -32.071 -2.027 61.221 1.00 48.72 87 GLU A C 1
ATOM 709 O O . GLU A 1 87 ? -33.021 -1.637 61.906 1.00 48.72 87 GLU A O 1
ATOM 714 N N . PRO A 1 88 ? -32.274 -2.860 60.186 1.00 48.81 88 PRO A N 1
ATOM 715 C CA . PRO A 1 88 ? -33.513 -3.595 60.115 1.00 48.81 88 PRO A CA 1
ATOM 716 C C . PRO A 1 88 ? -33.428 -4.643 61.222 1.00 48.81 88 PRO A C 1
ATOM 718 O O . PRO A 1 88 ? -32.645 -5.590 61.130 1.00 48.81 88 PRO A O 1
ATOM 721 N N . THR A 1 89 ? -34.229 -4.475 62.270 1.00 50.12 89 THR A N 1
ATOM 722 C CA . THR A 1 89 ? -34.556 -5.576 63.176 1.00 50.12 89 THR A CA 1
ATOM 723 C C . THR A 1 89 ? -34.902 -6.790 62.306 1.00 50.12 89 THR A C 1
ATOM 725 O O . THR A 1 89 ? -35.753 -6.675 61.413 1.00 50.12 89 THR A O 1
ATOM 728 N N . PRO A 1 90 ? -34.217 -7.936 62.467 1.00 44.47 90 PRO A N 1
ATOM 729 C CA . PRO A 1 90 ? -34.491 -9.096 61.643 1.00 44.47 90 PRO A CA 1
ATOM 730 C C . PRO A 1 90 ? -35.875 -9.606 62.032 1.00 44.47 90 PRO A C 1
ATOM 732 O O . PRO A 1 90 ? -36.039 -10.291 63.037 1.00 44.47 90 PRO A O 1
ATOM 735 N N . GLN A 1 91 ? -36.894 -9.258 61.243 1.00 55.38 91 GLN A N 1
ATOM 736 C CA . GLN A 1 91 ? -38.151 -9.986 61.305 1.00 55.38 91 GLN A CA 1
ATOM 737 C C . GLN A 1 91 ? -37.831 -11.452 60.987 1.00 55.38 91 GLN A C 1
ATOM 739 O O . GLN A 1 91 ? -37.114 -11.699 60.007 1.00 55.38 91 GLN A O 1
ATOM 744 N N . PRO A 1 92 ? -38.308 -12.413 61.795 1.00 45.22 92 PRO A N 1
ATOM 745 C CA . PRO A 1 92 ? -38.094 -13.827 61.540 1.00 45.22 92 PRO A CA 1
ATOM 746 C C . PRO A 1 92 ? -38.769 -14.160 60.211 1.00 45.22 92 PRO A C 1
ATOM 748 O O . PRO A 1 92 ? -39.983 -14.319 60.126 1.00 45.22 92 PRO A O 1
ATOM 751 N N . LYS A 1 93 ? -37.985 -14.192 59.131 1.00 54.34 93 LYS A N 1
ATOM 752 C CA . LYS A 1 93 ? -38.481 -14.636 57.835 1.00 54.34 93 LYS A CA 1
ATOM 753 C C . LYS A 1 93 ? -38.673 -16.134 57.935 1.00 54.34 93 LYS A C 1
ATOM 755 O O . LYS A 1 93 ? -37.709 -16.879 58.091 1.00 54.34 93 LYS A O 1
ATOM 760 N N . GLU A 1 94 ? -39.932 -16.538 57.860 1.00 53.00 94 GLU A N 1
ATOM 761 C CA . GLU A 1 94 ? -40.356 -17.922 57.739 1.00 53.00 94 GLU A CA 1
ATOM 762 C C . GLU A 1 94 ? -39.474 -18.654 56.720 1.00 53.00 94 GLU A C 1
ATOM 764 O O . GLU A 1 94 ? -39.402 -18.303 55.537 1.00 53.00 94 GLU A O 1
ATOM 769 N N . VAL A 1 95 ? -38.795 -19.693 57.203 1.00 53.47 95 VAL A N 1
ATOM 770 C CA . VAL A 1 95 ? -37.819 -20.532 56.487 1.00 53.47 95 VAL A CA 1
ATOM 771 C C . VAL A 1 95 ? -38.369 -21.067 55.149 1.00 53.47 95 VAL A C 1
ATOM 773 O O . VAL A 1 95 ? -37.614 -21.364 54.222 1.00 53.47 95 VAL A O 1
ATOM 776 N N . HIS A 1 96 ? -39.693 -21.114 54.989 1.00 51.22 96 HIS A N 1
ATOM 777 C CA . HIS A 1 96 ? -40.376 -21.589 53.788 1.00 51.22 96 HIS A CA 1
ATOM 778 C C . HIS A 1 96 ? -40.176 -20.719 52.535 1.00 51.22 96 HIS A C 1
ATOM 780 O O . HIS A 1 96 ? -40.107 -21.264 51.427 1.00 51.22 96 HIS A O 1
ATOM 786 N N . HIS A 1 97 ? -40.036 -19.395 52.660 1.00 54.28 97 HIS A N 1
ATOM 787 C CA . HIS A 1 97 ? -39.872 -18.538 51.478 1.00 54.28 97 HIS A CA 1
ATOM 788 C C . HIS A 1 97 ? -38.466 -18.615 50.873 1.00 54.28 97 HIS A C 1
ATOM 790 O O . HIS A 1 97 ? -38.329 -18.591 49.647 1.00 54.28 97 HIS A O 1
ATOM 796 N N . GLU A 1 98 ? -37.433 -18.778 51.702 1.00 56.44 98 GLU A N 1
ATOM 797 C CA . GLU A 1 98 ? -36.044 -18.924 51.252 1.00 56.44 98 GLU A CA 1
ATOM 798 C C . GLU A 1 98 ? -35.853 -20.256 50.505 1.00 56.44 98 GLU A C 1
ATOM 800 O O . GLU A 1 98 ? -35.286 -20.284 49.412 1.00 56.44 98 GLU A O 1
ATOM 805 N N . VAL A 1 99 ? -36.432 -21.349 51.023 1.00 58.84 99 VAL A N 1
ATOM 806 C CA . VAL A 1 99 ? -36.386 -22.681 50.390 1.00 58.84 99 VAL A CA 1
ATOM 807 C C . VAL A 1 99 ? -37.078 -22.678 49.026 1.00 58.84 99 VAL A C 1
ATOM 809 O O . VAL A 1 99 ? -36.537 -23.216 48.057 1.00 58.84 99 VAL A O 1
ATOM 812 N N . ASN A 1 100 ? -38.237 -22.026 48.903 1.00 60.97 100 ASN A N 1
ATOM 813 C CA . ASN A 1 100 ? -38.918 -21.899 47.613 1.00 60.97 100 ASN A CA 1
ATOM 814 C C . ASN A 1 100 ? -38.109 -21.053 46.625 1.00 60.97 100 ASN A C 1
ATOM 816 O O . ASN A 1 100 ? -37.990 -21.413 45.455 1.00 60.97 100 ASN A O 1
ATOM 820 N N . ARG A 1 101 ? -37.479 -19.971 47.088 1.00 66.81 101 ARG A N 1
ATOM 821 C CA . ARG A 1 101 ? -36.646 -19.112 46.239 1.00 66.81 101 ARG A CA 1
ATOM 822 C C . ARG A 1 101 ? -35.394 -19.832 45.732 1.00 66.81 101 ARG A C 1
ATOM 824 O O . ARG A 1 101 ? -35.037 -19.679 44.565 1.00 66.81 101 ARG A O 1
ATOM 831 N N . ILE A 1 102 ? -34.766 -20.650 46.578 1.00 64.69 102 ILE A N 1
ATOM 832 C CA . ILE A 1 102 ? -33.617 -21.489 46.213 1.00 64.69 102 ILE A CA 1
ATOM 833 C C . ILE A 1 102 ? -34.034 -22.560 45.199 1.00 64.69 102 ILE A C 1
ATOM 835 O O . ILE A 1 102 ? -33.344 -22.733 44.196 1.00 64.69 102 ILE A O 1
ATOM 839 N N . LYS A 1 103 ? -35.187 -23.216 45.390 1.00 65.31 103 LYS A N 1
ATOM 840 C CA . LYS A 1 103 ? -35.718 -24.196 44.426 1.00 65.31 103 LYS A CA 1
ATOM 841 C C . LYS A 1 103 ? -35.981 -23.572 43.054 1.00 65.31 103 LYS A C 1
ATOM 843 O O . LYS A 1 103 ? -35.549 -24.130 42.049 1.00 65.31 103 LYS A O 1
ATOM 848 N N . VAL A 1 104 ? -36.618 -22.397 42.997 1.00 68.44 104 VAL A N 1
ATOM 849 C CA . VAL A 1 104 ? -36.858 -21.694 41.721 1.00 68.44 104 VAL A CA 1
ATOM 850 C C . VAL A 1 104 ? -35.543 -21.310 41.041 1.00 68.44 104 VAL A C 1
ATOM 852 O O . VAL A 1 104 ? -35.395 -21.522 39.837 1.00 68.44 104 VAL A O 1
ATOM 855 N N . LYS A 1 105 ? -34.567 -20.803 41.802 1.00 71.44 105 LYS A N 1
ATOM 856 C CA . LYS A 1 105 ? -33.250 -20.443 41.265 1.00 71.44 105 LYS A CA 1
ATOM 857 C C . LYS A 1 105 ? -32.508 -21.665 40.713 1.00 71.44 105 LYS A C 1
ATOM 859 O O . LYS A 1 105 ? -31.993 -21.603 39.604 1.00 71.44 105 LYS A O 1
ATOM 864 N N . HIS A 1 106 ? -32.534 -22.790 41.426 1.00 74.31 106 HIS A N 1
ATOM 865 C CA . HIS A 1 106 ? -31.876 -24.021 40.991 1.00 74.31 106 HIS A CA 1
ATOM 866 C C . HIS A 1 106 ? -32.483 -24.584 39.697 1.00 74.31 106 HIS A C 1
ATOM 868 O O . HIS A 1 106 ? -31.751 -24.953 38.784 1.00 74.31 106 HIS A O 1
ATOM 874 N N . VAL A 1 107 ? -33.814 -24.561 39.554 1.00 76.81 107 VAL A N 1
ATOM 875 C CA . VAL A 1 107 ? -34.492 -24.958 38.303 1.00 76.81 107 VAL A CA 1
ATOM 876 C C . VAL A 1 107 ? -34.078 -24.063 37.130 1.00 76.81 107 VAL A C 1
ATOM 878 O O . VAL A 1 107 ? -33.920 -24.534 36.002 1.00 76.81 107 VAL A O 1
ATOM 881 N N . GLN A 1 108 ? -33.893 -22.768 37.382 1.00 73.06 108 GLN A N 1
ATOM 882 C CA . GLN A 1 108 ? -33.481 -21.813 36.360 1.00 73.06 108 GLN A CA 1
ATOM 883 C C . GLN A 1 108 ? -32.011 -22.009 35.960 1.00 73.06 108 GLN A C 1
ATOM 885 O O . GLN A 1 108 ? -31.702 -22.015 34.769 1.00 73.06 108 GLN A O 1
ATOM 890 N N . ASP A 1 109 ? -31.133 -22.262 36.930 1.00 77.25 109 ASP A N 1
ATOM 891 C CA . ASP A 1 109 ? -29.710 -22.530 36.706 1.00 77.25 109 ASP A CA 1
ATOM 892 C C . ASP A 1 109 ? -29.495 -23.843 35.926 1.00 77.25 109 ASP A C 1
ATOM 894 O O . ASP A 1 109 ? -28.697 -23.874 34.987 1.00 77.25 109 ASP A O 1
ATOM 898 N N . VAL A 1 110 ? -30.269 -24.896 36.221 1.00 78.19 110 VAL A N 1
ATOM 899 C CA . VAL A 1 110 ? -30.242 -26.167 35.467 1.00 78.19 110 VAL A CA 1
ATOM 900 C C . VAL A 1 110 ? -30.689 -25.968 34.014 1.00 78.19 110 VAL A C 1
ATOM 902 O O . VAL A 1 110 ? -30.052 -26.484 33.095 1.00 78.19 110 VAL A O 1
ATOM 905 N N . LYS A 1 111 ? -31.734 -25.165 33.765 1.00 82.50 111 LYS A N 1
ATOM 906 C CA . LYS A 1 111 ? -32.158 -24.829 32.392 1.00 82.50 111 LYS A CA 1
ATOM 907 C C . LYS A 1 111 ? -31.083 -24.058 31.623 1.00 82.50 111 LYS A C 1
ATOM 909 O O . LYS A 1 111 ? -30.864 -24.331 30.445 1.00 82.50 111 LYS A O 1
ATOM 914 N N . ILE A 1 112 ? -30.401 -23.115 32.275 1.00 78.69 112 ILE A N 1
ATOM 915 C CA . ILE A 1 112 ? -29.308 -22.350 31.657 1.00 78.69 112 ILE A CA 1
ATOM 916 C C . ILE A 1 112 ? -28.127 -23.269 31.323 1.00 78.69 112 ILE A C 1
ATOM 918 O O . ILE A 1 112 ? -27.542 -23.137 30.248 1.00 78.69 112 ILE A O 1
ATOM 922 N N . TYR A 1 113 ? -27.787 -24.204 32.213 1.00 83.50 113 TYR A N 1
ATOM 923 C CA . TYR A 1 113 ? -26.715 -25.170 31.980 1.00 83.50 113 TYR A CA 1
ATOM 924 C C . TYR A 1 113 ? -27.013 -26.080 30.781 1.00 83.50 113 TYR A C 1
ATOM 926 O O . TYR A 1 113 ? -26.184 -26.187 29.877 1.00 83.50 113 TYR A O 1
ATOM 934 N N . ASN A 1 114 ? -28.221 -26.649 30.715 1.00 85.19 114 ASN A N 1
ATOM 935 C CA . ASN A 1 114 ? -28.624 -27.520 29.608 1.00 85.19 114 ASN A CA 1
ATOM 936 C C . ASN A 1 114 ? -28.656 -26.778 28.262 1.00 85.19 114 ASN A C 1
ATOM 938 O O . ASN A 1 114 ? -28.196 -27.316 27.259 1.00 85.19 114 ASN A O 1
ATOM 942 N N . ASN A 1 115 ? -29.113 -25.520 28.235 1.00 83.06 115 ASN A N 1
ATOM 943 C CA . ASN A 1 115 ? -29.081 -24.715 27.011 1.00 83.06 115 ASN A CA 1
ATOM 944 C C . ASN A 1 115 ? -27.649 -24.421 26.539 1.00 83.06 115 ASN A C 1
ATOM 946 O O . ASN A 1 115 ? -27.385 -24.473 25.343 1.00 83.06 115 ASN A O 1
ATOM 950 N N . LYS A 1 116 ? -26.712 -24.150 27.459 1.00 82.31 116 LYS A N 1
ATOM 951 C CA . LYS A 1 116 ? -25.296 -23.942 27.108 1.00 82.31 116 LYS A CA 1
ATOM 952 C C . LYS A 1 116 ? -24.616 -25.212 26.596 1.00 82.31 116 LYS A C 1
ATOM 954 O O . LYS A 1 116 ? -23.756 -25.118 25.726 1.00 82.31 116 LYS A O 1
ATOM 959 N N . GLN A 1 117 ? -24.976 -26.377 27.133 1.00 79.38 117 GLN A N 1
ATOM 960 C CA . GLN A 1 117 ? -24.506 -27.671 26.627 1.00 79.38 117 GLN A CA 1
ATOM 961 C C . GLN A 1 117 ? -25.015 -27.922 25.199 1.00 79.38 117 GLN A C 1
ATOM 963 O O . GLN A 1 117 ? -24.218 -28.186 24.305 1.00 79.38 117 GLN A O 1
ATOM 968 N N . ALA A 1 118 ? -26.314 -27.719 24.952 1.00 82.50 118 ALA A N 1
ATOM 969 C CA . ALA A 1 118 ? -26.900 -27.882 23.619 1.00 82.50 118 ALA A CA 1
ATOM 970 C C . ALA A 1 118 ? -26.316 -26.906 22.577 1.00 82.50 118 ALA A C 1
ATOM 972 O O . ALA A 1 118 ? -26.120 -27.268 21.419 1.00 82.50 118 ALA A O 1
ATOM 973 N N . GLU A 1 119 ? -26.008 -25.668 22.978 1.00 81.94 119 GLU A N 1
ATOM 974 C CA . GLU A 1 119 ? -25.359 -24.686 22.102 1.00 81.94 119 GLU A CA 1
ATOM 975 C C . GLU A 1 119 ? -23.915 -25.086 21.758 1.00 81.94 119 GLU A C 1
ATOM 977 O O . GLU A 1 119 ? -23.503 -24.959 20.605 1.00 81.94 119 GLU A O 1
ATOM 982 N N . ARG A 1 120 ? -23.160 -25.635 22.724 1.00 82.06 120 ARG A N 1
ATOM 983 C CA . ARG A 1 120 ? -21.813 -26.172 22.474 1.00 82.06 120 ARG A CA 1
ATOM 984 C C . ARG A 1 120 ? -21.831 -27.342 21.499 1.00 82.06 120 ARG A C 1
ATOM 986 O O . ARG A 1 120 ? -21.062 -27.319 20.546 1.00 82.06 120 ARG A O 1
ATOM 993 N N . GLU A 1 121 ? -22.727 -28.309 21.692 1.00 83.88 121 GLU A N 1
ATOM 994 C CA . GLU A 1 121 ? -22.863 -29.443 20.767 1.00 83.88 121 GLU A CA 1
ATOM 995 C C . GLU A 1 121 ? -23.237 -28.987 19.353 1.00 83.88 121 GLU A C 1
ATOM 997 O O . GLU A 1 121 ? -22.759 -29.546 18.365 1.00 83.88 121 GLU A O 1
ATOM 1002 N N . ARG A 1 122 ? -24.076 -27.951 19.230 1.00 87.56 122 ARG A N 1
ATOM 1003 C CA . ARG A 1 122 ? -24.438 -27.392 17.926 1.00 87.56 122 ARG A CA 1
ATOM 1004 C C . ARG A 1 122 ? -23.242 -26.728 17.237 1.00 87.56 122 ARG A C 1
ATOM 1006 O O . ARG A 1 122 ? -23.020 -26.984 16.057 1.00 87.56 122 ARG A O 1
ATOM 1013 N N . LEU A 1 123 ? -22.470 -25.917 17.961 1.00 84.56 123 LEU A N 1
ATOM 1014 C CA . LEU A 1 123 ? -21.265 -25.271 17.426 1.00 84.56 123 LEU A CA 1
ATOM 1015 C C . LEU A 1 123 ? -20.198 -26.293 17.017 1.00 84.56 123 LEU A C 1
ATOM 1017 O O . LEU A 1 123 ? -19.534 -26.116 15.999 1.00 84.56 123 LEU A O 1
ATOM 1021 N N . GLU A 1 124 ? -20.052 -27.376 17.780 1.00 86.38 124 GLU A N 1
ATOM 1022 C CA . GLU A 1 124 ? -19.121 -28.456 17.456 1.00 86.38 124 GLU A CA 1
ATOM 1023 C C . GLU A 1 124 ? -19.537 -29.196 16.174 1.00 86.38 124 GLU A C 1
ATOM 1025 O O . GLU A 1 124 ? -18.696 -29.442 15.310 1.00 86.38 124 GLU A O 1
ATOM 1030 N N . ARG A 1 125 ? -20.839 -29.455 15.977 1.00 84.25 125 ARG A N 1
ATOM 1031 C CA . ARG A 1 125 ? -21.352 -30.026 14.718 1.00 84.25 125 ARG A CA 1
ATOM 1032 C C . ARG A 1 125 ? -21.138 -29.100 13.521 1.00 84.25 125 ARG A C 1
ATOM 1034 O O . ARG A 1 125 ? -20.672 -29.570 12.488 1.00 84.25 125 ARG A O 1
ATOM 1041 N N . GLU A 1 126 ? -21.420 -27.803 13.663 1.00 84.19 126 GLU A N 1
ATOM 1042 C CA . GLU A 1 126 ? -21.190 -26.814 12.596 1.00 84.19 126 GLU A CA 1
ATOM 1043 C C . GLU A 1 126 ? -19.691 -26.715 12.231 1.00 84.19 126 GLU A C 1
ATOM 1045 O O . GLU A 1 126 ? -19.341 -26.616 11.054 1.00 84.19 126 GLU A O 1
ATOM 1050 N N . ALA A 1 127 ? -18.786 -26.809 13.213 1.00 83.06 127 ALA A N 1
ATOM 1051 C CA . ALA A 1 127 ? -17.341 -26.809 12.973 1.00 83.06 127 ALA A CA 1
ATOM 1052 C C . ALA A 1 127 ? -16.856 -28.078 12.247 1.00 83.06 127 ALA A C 1
ATOM 1054 O O . ALA A 1 127 ? -16.010 -27.991 11.353 1.00 83.06 127 ALA A O 1
ATOM 1055 N N . VAL A 1 128 ? -17.400 -29.249 12.597 1.00 86.69 128 VAL A N 1
ATOM 1056 C CA . VAL A 1 128 ? -17.091 -30.518 11.917 1.00 86.69 128 VAL A CA 1
ATOM 1057 C C . VAL A 1 128 ? -17.605 -30.509 10.475 1.00 86.69 128 VAL A C 1
ATOM 1059 O O . VAL A 1 128 ? -16.861 -30.886 9.571 1.00 86.69 128 VAL A O 1
ATOM 1062 N N . GLU A 1 129 ? -18.825 -30.018 10.241 1.00 83.50 129 GLU A N 1
ATOM 1063 C CA . GLU A 1 129 ? -19.404 -29.897 8.896 1.00 83.50 129 GLU A CA 1
ATOM 1064 C C . GLU A 1 129 ? -18.590 -28.936 8.018 1.00 83.50 129 GLU A C 1
ATOM 1066 O O . GLU A 1 129 ? -18.292 -29.239 6.862 1.00 83.50 129 GLU A O 1
ATOM 1071 N N . LYS A 1 130 ? -18.143 -27.803 8.577 1.00 84.38 130 LYS A N 1
ATOM 1072 C CA . LYS A 1 130 ? -17.285 -26.853 7.860 1.00 84.38 130 LYS A CA 1
ATOM 1073 C C . LYS A 1 130 ? -15.933 -27.467 7.484 1.00 84.38 130 LYS A C 1
ATOM 1075 O O . LYS A 1 130 ? -15.477 -27.289 6.359 1.00 84.38 130 LYS A O 1
ATOM 1080 N N . ARG A 1 131 ? -15.328 -28.246 8.386 1.00 78.94 131 ARG A N 1
ATOM 1081 C CA . ARG A 1 131 ? -14.061 -28.947 8.128 1.00 78.94 131 ARG A CA 1
ATOM 1082 C C . ARG A 1 131 ? -14.208 -30.046 7.071 1.00 78.94 131 ARG A C 1
ATOM 1084 O O . ARG A 1 131 ? -13.287 -30.262 6.289 1.00 78.94 131 ARG A O 1
ATOM 1091 N N . GLN A 1 132 ? -15.354 -30.729 7.029 1.00 77.88 132 GLN A N 1
ATOM 1092 C CA . GLN A 1 132 ? -15.668 -31.686 5.963 1.00 77.88 132 GLN A CA 1
ATOM 1093 C C . GLN A 1 132 ? -15.863 -30.992 4.611 1.00 77.88 132 GLN A C 1
ATOM 1095 O O . GLN A 1 132 ? -15.297 -31.457 3.627 1.00 77.88 132 GLN A O 1
ATOM 1100 N N . LYS A 1 133 ? -16.564 -29.852 4.567 1.00 79.38 133 LYS A N 1
ATOM 1101 C CA . LYS A 1 133 ? -16.693 -29.045 3.343 1.00 79.38 133 LYS A CA 1
ATOM 1102 C C . LYS A 1 133 ? -15.354 -28.538 2.819 1.00 79.38 133 LYS A C 1
ATOM 1104 O O . LYS A 1 133 ? -15.099 -28.653 1.632 1.00 79.38 133 LYS A O 1
ATOM 1109 N N . GLU A 1 134 ? -14.469 -28.053 3.688 1.00 75.38 134 GLU A N 1
ATOM 1110 C CA . GLU A 1 134 ? -13.123 -27.619 3.278 1.00 75.38 134 GLU A CA 1
ATOM 1111 C C . GLU A 1 134 ? -12.295 -28.775 2.678 1.00 75.38 134 GLU A C 1
ATOM 1113 O O . GLU A 1 134 ? -11.540 -28.569 1.727 1.00 75.38 134 GLU A O 1
ATOM 1118 N N . LEU A 1 135 ? -12.468 -30.005 3.180 1.00 73.06 135 LEU A N 1
ATOM 1119 C CA . LEU A 1 135 ? -11.843 -31.206 2.611 1.00 73.06 135 LEU A CA 1
ATOM 1120 C C . LEU A 1 135 ? -12.478 -31.639 1.276 1.00 73.06 135 LEU A C 1
ATOM 1122 O O . LEU A 1 135 ? -11.766 -32.130 0.399 1.00 73.06 135 LEU A O 1
ATOM 1126 N N . GLU A 1 136 ? -13.791 -31.472 1.104 1.00 69.38 136 GLU A N 1
ATOM 1127 C CA . GLU A 1 136 ? -14.477 -31.728 -0.172 1.00 69.38 136 GLU A CA 1
ATOM 1128 C C . GLU A 1 136 ? -14.126 -30.678 -1.236 1.00 69.38 136 GLU A C 1
ATOM 1130 O O . GLU A 1 136 ? -13.869 -31.042 -2.383 1.00 69.38 136 GLU A O 1
ATOM 1135 N N . ASP A 1 137 ? -14.015 -29.403 -0.860 1.00 65.00 137 ASP A N 1
ATOM 1136 C CA . ASP A 1 137 ? -13.615 -28.313 -1.757 1.00 65.00 137 ASP A CA 1
ATOM 1137 C C . ASP A 1 137 ? -12.141 -28.435 -2.183 1.00 65.00 137 ASP A C 1
ATOM 1139 O O . ASP A 1 137 ? -11.805 -28.127 -3.326 1.00 65.00 137 ASP A O 1
ATOM 1143 N N . GLN A 1 138 ? -11.258 -28.968 -1.325 1.00 60.47 138 GLN A N 1
ATOM 1144 C CA . GLN A 1 138 ? -9.897 -29.333 -1.740 1.00 60.47 138 GLN A CA 1
ATOM 1145 C C . GLN A 1 138 ? -9.872 -30.498 -2.738 1.00 60.47 138 GLN A C 1
ATOM 1147 O O . GLN A 1 138 ? -9.040 -30.491 -3.642 1.00 60.47 138 GLN A O 1
ATOM 1152 N N . LYS A 1 139 ? -10.783 -31.475 -2.621 1.00 58.56 139 LYS A N 1
ATOM 1153 C CA . LYS A 1 139 ? -10.888 -32.595 -3.576 1.00 58.56 139 LYS A CA 1
ATOM 1154 C C . LYS A 1 139 ? -11.561 -32.216 -4.898 1.00 58.56 139 LYS A C 1
ATOM 1156 O O . LYS A 1 139 ? -11.286 -32.857 -5.905 1.00 58.56 139 LYS A O 1
ATOM 1161 N N . ASN A 1 140 ? -12.407 -31.185 -4.906 1.00 54.44 140 ASN A N 1
ATOM 1162 C CA . ASN A 1 140 ? -13.089 -30.665 -6.097 1.00 54.44 140 ASN A CA 1
ATOM 1163 C C . ASN A 1 140 ? -12.425 -29.405 -6.675 1.00 54.44 140 ASN A C 1
ATOM 1165 O O . ASN A 1 140 ? -13.038 -28.698 -7.477 1.00 54.44 140 ASN A O 1
ATOM 1169 N N . ASN A 1 141 ? -11.182 -29.110 -6.289 1.00 49.53 141 ASN A N 1
ATOM 1170 C CA . ASN A 1 141 ? -10.460 -27.962 -6.807 1.00 49.53 141 ASN A CA 1
ATOM 1171 C C . ASN A 1 141 ? -10.090 -28.207 -8.286 1.00 49.53 141 ASN A C 1
ATOM 1173 O O . ASN A 1 141 ? -9.260 -29.071 -8.573 1.00 49.53 141 ASN A O 1
ATOM 1177 N N . PRO A 1 142 ? -10.634 -27.445 -9.255 1.00 52.44 142 PRO A N 1
ATOM 1178 C CA . PRO A 1 142 ? -10.408 -27.702 -10.677 1.00 52.44 142 PRO A CA 1
ATOM 1179 C C . PRO A 1 142 ? -8.982 -27.353 -11.135 1.00 52.44 142 PRO A C 1
ATOM 1181 O O . PRO A 1 142 ? -8.692 -27.457 -12.323 1.00 52.44 142 PRO A O 1
ATOM 1184 N N . PHE A 1 143 ? -8.118 -26.887 -10.227 1.00 44.47 143 PHE A N 1
ATOM 1185 C CA . PHE A 1 143 ? -6.747 -26.430 -10.470 1.00 44.47 143 PHE A CA 1
ATOM 1186 C C . PHE A 1 143 ? -5.664 -27.480 -10.161 1.00 44.47 143 PHE A C 1
ATOM 1188 O O . PHE A 1 143 ? -4.488 -27.161 -10.271 1.00 44.47 143 PHE A O 1
ATOM 1195 N N . GLN A 1 144 ? -6.034 -28.716 -9.807 1.00 45.88 144 GLN A N 1
ATOM 1196 C CA . GLN A 1 144 ? -5.100 -29.845 -9.673 1.00 45.88 144 GLN A CA 1
ATOM 1197 C C . GLN A 1 144 ? -5.225 -30.839 -10.843 1.00 45.88 144 GLN A C 1
ATOM 1199 O O . GLN A 1 144 ? -5.351 -32.042 -10.646 1.00 45.88 144 GLN A O 1
ATOM 1204 N N . GLU A 1 145 ? -5.192 -30.333 -12.075 1.00 46.75 145 GLU A N 1
ATOM 1205 C CA . GLU A 1 145 ? -4.903 -31.142 -13.265 1.00 46.75 145 GLU A CA 1
ATOM 1206 C C . GLU A 1 145 ? -3.740 -30.489 -14.015 1.00 46.75 145 GLU A C 1
ATOM 1208 O O . GLU A 1 145 ? -3.739 -29.265 -14.174 1.00 46.75 145 GLU A O 1
ATOM 1213 N N . ASP A 1 146 ? -2.778 -31.318 -14.439 1.00 51.41 146 ASP A N 1
ATOM 1214 C CA . ASP A 1 146 ? -1.551 -30.966 -15.164 1.00 51.41 146 ASP A CA 1
ATOM 1215 C C . ASP A 1 146 ? -1.737 -29.782 -16.123 1.00 51.41 146 ASP A C 1
ATOM 1217 O O . ASP A 1 146 ? -2.620 -29.787 -16.992 1.00 51.41 146 ASP A O 1
ATOM 1221 N N . GLU A 1 147 ? -0.872 -28.771 -15.987 1.00 49.56 147 GLU A N 1
ATOM 1222 C CA . GLU A 1 147 ? -0.920 -27.539 -16.784 1.00 49.56 147 GLU A CA 1
ATOM 1223 C C . GLU A 1 147 ? -0.847 -27.804 -18.302 1.00 49.56 147 GLU A C 1
ATOM 1225 O O . GLU A 1 147 ? -1.419 -27.045 -19.086 1.00 49.56 147 GLU A O 1
ATOM 1230 N N . GLU A 1 148 ? -0.276 -28.936 -18.728 1.00 48.91 148 GLU A N 1
ATOM 1231 C CA . GLU A 1 148 ? -0.217 -29.357 -20.136 1.00 48.91 148 GLU A CA 1
ATOM 1232 C C . GLU A 1 148 ? -1.585 -29.777 -20.720 1.00 48.91 148 GLU A C 1
ATOM 1234 O O . GLU A 1 148 ? -1.835 -29.630 -21.919 1.00 48.91 148 GLU A O 1
ATOM 1239 N N . SER A 1 149 ? -2.529 -30.244 -19.895 1.00 49.41 149 SER A N 1
ATOM 1240 C CA . SER A 1 149 ? -3.846 -30.724 -20.358 1.00 49.41 149 SER A CA 1
ATOM 1241 C C . SER A 1 149 ? -4.862 -29.587 -20.555 1.00 49.41 149 SER A C 1
ATOM 1243 O O . SER A 1 149 ? -5.768 -29.669 -21.395 1.00 49.41 149 SER A O 1
ATOM 1245 N N . ARG A 1 150 ? -4.712 -28.479 -19.815 1.00 47.25 150 ARG A N 1
ATOM 1246 C CA . ARG A 1 150 ? -5.652 -27.342 -19.851 1.00 47.25 150 ARG A CA 1
ATOM 1247 C C . ARG A 1 150 ? -5.545 -26.500 -21.122 1.00 47.25 150 ARG A C 1
ATOM 1249 O O . ARG A 1 150 ? -6.574 -26.011 -21.598 1.00 47.25 150 ARG A O 1
ATOM 1256 N N . PHE A 1 151 ? -4.356 -26.377 -21.710 1.00 46.66 151 PHE A N 1
ATOM 1257 C CA . PHE A 1 151 ? -4.166 -25.561 -22.913 1.00 46.66 151 PHE A CA 1
ATOM 1258 C C . PHE A 1 151 ? -4.837 -26.184 -24.151 1.00 46.66 151 PHE A C 1
ATOM 1260 O O . PHE A 1 151 ? -5.483 -25.486 -24.932 1.00 46.66 151 PHE A O 1
ATOM 1267 N N . SER A 1 152 ? -4.800 -27.516 -24.280 1.00 50.12 152 SER A N 1
ATOM 1268 C CA . SER A 1 152 ? -5.381 -28.223 -25.434 1.00 50.12 152 SER A CA 1
ATOM 1269 C C . SER A 1 152 ? -6.916 -28.299 -25.400 1.00 50.12 152 SER A C 1
ATOM 1271 O O . SER A 1 152 ? -7.575 -28.223 -26.439 1.00 50.12 152 SER A O 1
ATOM 1273 N N . LYS A 1 153 ? -7.530 -28.390 -24.211 1.00 49.72 153 LYS A N 1
ATOM 1274 C CA . LYS A 1 153 ? -8.998 -28.476 -24.073 1.00 49.72 153 LYS A CA 1
ATOM 1275 C C . LYS A 1 153 ? -9.698 -27.117 -24.003 1.00 49.72 153 LYS A C 1
ATOM 1277 O O . LYS A 1 153 ? -10.855 -27.032 -24.428 1.00 49.72 153 LYS A O 1
ATOM 1282 N N . GLY A 1 154 ? -9.032 -26.063 -23.521 1.00 43.78 154 GLY A N 1
ATOM 1283 C CA . GLY A 1 154 ? -9.622 -24.729 -23.339 1.00 43.78 154 GLY A CA 1
ATOM 1284 C C . GLY A 1 154 ? -10.072 -24.060 -24.641 1.00 43.78 154 GLY A C 1
ATOM 1285 O O . GLY A 1 154 ? -11.174 -23.516 -24.706 1.00 43.78 154 GLY A O 1
ATOM 1286 N N . LEU A 1 155 ? -9.282 -24.186 -25.710 1.00 47.16 155 LEU A N 1
ATOM 1287 C CA . LEU A 1 155 ? -9.601 -23.571 -27.002 1.00 47.16 155 LEU A CA 1
ATOM 1288 C C . LEU A 1 155 ? -10.798 -24.244 -27.686 1.00 47.16 155 LEU A C 1
ATOM 1290 O O . LEU A 1 155 ? -11.658 -23.562 -28.232 1.00 47.16 155 LEU A O 1
ATOM 1294 N N . SER A 1 156 ? -10.946 -25.566 -27.572 1.00 50.47 156 SER A N 1
ATOM 1295 C CA . SER A 1 156 ? -12.023 -26.317 -28.243 1.00 50.47 156 SER A CA 1
ATOM 1296 C C . SER A 1 156 ? -13.447 -26.025 -27.727 1.00 50.47 156 SER A C 1
ATOM 1298 O O . SER A 1 156 ? -14.435 -26.350 -28.394 1.00 50.47 156 SER A O 1
ATOM 1300 N N . ARG A 1 157 ? -13.586 -25.403 -26.545 1.00 48.88 157 ARG A N 1
ATOM 1301 C CA . ARG A 1 157 ? -14.890 -25.058 -25.946 1.00 48.88 157 ARG A CA 1
ATOM 1302 C C . ARG A 1 157 ? -15.408 -23.677 -26.342 1.00 48.88 157 ARG A C 1
ATOM 1304 O O . ARG A 1 157 ? -16.621 -23.485 -26.311 1.00 48.88 157 ARG A O 1
ATOM 1311 N N . ILE A 1 158 ? -14.531 -22.758 -26.746 1.00 50.94 158 ILE A N 1
ATOM 1312 C CA . ILE A 1 158 ? -14.903 -21.372 -27.076 1.00 50.94 158 ILE A CA 1
ATOM 1313 C C . ILE A 1 158 ? -15.687 -21.307 -28.404 1.00 50.94 158 ILE A C 1
ATOM 1315 O O . ILE A 1 158 ? -16.584 -20.487 -28.553 1.00 50.94 158 ILE A O 1
ATOM 1319 N N . TRP A 1 159 ? -15.480 -22.257 -29.323 1.00 49.66 159 TRP A N 1
ATOM 1320 C CA . TRP A 1 159 ? -16.064 -22.221 -30.677 1.00 49.66 159 TRP A CA 1
ATOM 1321 C C . TRP A 1 159 ? -17.369 -23.008 -30.867 1.00 49.66 159 TRP A C 1
ATOM 1323 O O . TRP A 1 159 ? -17.914 -23.039 -31.979 1.00 49.66 159 TRP A O 1
ATOM 1333 N N . LYS A 1 160 ? -17.879 -23.681 -29.824 1.00 51.06 160 LYS A N 1
ATOM 1334 C CA . LYS A 1 160 ? -19.066 -24.551 -29.957 1.00 51.06 160 LYS A CA 1
ATOM 1335 C C . LYS A 1 160 ? -20.389 -23.789 -30.056 1.00 51.06 160 LYS A C 1
ATOM 1337 O O . LYS A 1 160 ? -21.333 -24.345 -30.604 1.00 51.06 160 LYS A O 1
ATOM 1342 N N . ASN A 1 161 ? -20.437 -22.534 -29.609 1.00 52.53 161 ASN A N 1
ATOM 1343 C CA . ASN A 1 161 ? -21.657 -21.718 -29.634 1.00 52.53 161 ASN A CA 1
ATOM 1344 C C . ASN A 1 161 ? -21.587 -20.505 -30.571 1.00 52.53 161 ASN A C 1
ATOM 1346 O O . ASN A 1 161 ? -22.537 -19.729 -30.605 1.00 52.53 161 ASN A O 1
ATOM 1350 N N . ASP A 1 162 ? -20.508 -20.354 -31.342 1.00 49.69 162 ASP A N 1
ATOM 1351 C CA . ASP A 1 162 ? -20.360 -19.213 -32.242 1.00 49.69 162 ASP A CA 1
ATOM 1352 C C . ASP A 1 162 ? -20.891 -19.504 -33.649 1.00 49.69 162 ASP A C 1
ATOM 1354 O O . ASP A 1 162 ? -20.566 -20.535 -34.260 1.00 49.69 162 ASP A O 1
ATOM 1358 N N . ALA A 1 163 ? -21.682 -18.553 -34.154 1.00 51.53 163 ALA A N 1
ATOM 1359 C CA . ALA A 1 163 ? -22.413 -18.555 -35.425 1.00 51.53 163 ALA A CA 1
ATOM 1360 C C . ALA A 1 163 ? -21.512 -18.360 -36.663 1.00 51.53 163 ALA A C 1
ATOM 1362 O O . ALA A 1 163 ? -21.915 -17.760 -37.656 1.00 51.53 163 ALA A O 1
ATOM 1363 N N . LEU A 1 164 ? -20.276 -18.853 -36.608 1.00 57.72 164 LEU A N 1
ATOM 1364 C CA . LEU A 1 164 ? -19.345 -18.828 -37.732 1.00 57.72 164 LEU A CA 1
ATOM 1365 C C . LEU A 1 164 ? -19.511 -20.092 -38.580 1.00 57.72 164 LEU A C 1
ATOM 1367 O O . LEU A 1 164 ? -19.617 -21.201 -38.045 1.00 57.72 164 LEU A O 1
ATOM 1371 N N . SER A 1 165 ? -19.536 -19.914 -39.903 1.00 61.66 165 SER A N 1
ATOM 1372 C CA . SER A 1 165 ? -19.683 -21.013 -40.862 1.00 61.66 165 SER A CA 1
ATOM 1373 C C . SER A 1 165 ? -18.528 -22.014 -40.734 1.00 61.66 165 SER A C 1
ATOM 1375 O O . SER A 1 165 ? -17.411 -21.650 -40.356 1.00 61.66 165 SER A O 1
ATOM 1377 N N . SER A 1 166 ? -18.781 -23.284 -41.055 1.00 59.34 166 SER A N 1
ATOM 1378 C CA . SER A 1 166 ? -17.786 -24.358 -40.937 1.00 59.34 166 SER A CA 1
ATOM 1379 C C . SER A 1 166 ? -16.503 -24.094 -41.733 1.00 59.34 166 SER A C 1
ATOM 1381 O O . SER A 1 166 ? -15.443 -24.528 -41.295 1.00 59.34 166 SER A O 1
ATOM 1383 N N . GLY A 1 167 ? -16.575 -23.345 -42.842 1.00 61.88 167 GLY A N 1
ATOM 1384 C CA . GLY A 1 167 ? -15.403 -22.974 -43.645 1.00 61.88 167 GLY A CA 1
ATOM 1385 C C . GLY A 1 167 ? -14.472 -21.992 -42.928 1.00 61.88 167 GLY A C 1
ATOM 1386 O O . GLY A 1 167 ? -13.262 -22.186 -42.902 1.00 61.88 167 GLY A O 1
ATOM 1387 N N . THR A 1 168 ? -15.036 -21.003 -42.234 1.00 57.09 168 THR A N 1
ATOM 1388 C CA . THR A 1 168 ? -14.272 -19.970 -41.512 1.00 57.09 168 THR A CA 1
ATOM 1389 C C . THR A 1 168 ? -13.537 -20.546 -40.295 1.00 57.09 168 THR A C 1
ATOM 1391 O O . THR A 1 168 ? -12.451 -20.099 -39.941 1.00 57.09 168 THR A O 1
ATOM 1394 N N . LYS A 1 169 ? -14.100 -21.589 -39.668 1.00 61.84 169 LYS A N 1
ATOM 1395 C CA . LYS A 1 169 ? -13.446 -22.322 -38.568 1.00 61.84 169 LYS A CA 1
ATOM 1396 C C . LYS A 1 169 ? -12.260 -23.162 -39.057 1.00 61.84 169 LYS A C 1
ATOM 1398 O O . LYS A 1 169 ? -11.301 -23.352 -38.316 1.00 61.84 169 LYS A O 1
ATOM 1403 N N . GLN A 1 170 ? -12.318 -23.650 -40.296 1.00 61.97 170 GLN A N 1
ATOM 1404 C CA . GLN A 1 170 ? -11.250 -24.444 -40.899 1.00 61.97 170 GLN A CA 1
ATOM 1405 C C . GLN A 1 170 ? -10.046 -23.573 -41.285 1.00 61.97 170 GLN A C 1
ATOM 1407 O O . GLN A 1 170 ? -8.917 -23.955 -40.995 1.00 61.97 170 GLN A O 1
ATOM 1412 N N . GLU A 1 171 ? -10.280 -22.377 -41.836 1.00 58.25 171 GLU A N 1
ATOM 1413 C CA . GLU A 1 171 ? -9.215 -21.400 -42.126 1.00 58.25 171 GLU A CA 1
ATOM 1414 C C . GLU A 1 171 ? -8.516 -20.894 -40.859 1.00 58.25 171 GLU A C 1
ATOM 1416 O O . GLU A 1 171 ? -7.294 -20.773 -40.839 1.00 58.25 171 GLU A O 1
ATOM 1421 N N . LEU A 1 172 ? -9.264 -20.658 -39.776 1.00 56.47 172 LEU A N 1
ATOM 1422 C CA . LEU A 1 172 ? -8.689 -20.227 -38.498 1.00 56.47 172 LEU A CA 1
ATOM 1423 C C . LEU A 1 172 ? -7.839 -21.311 -37.830 1.00 56.47 172 LEU A C 1
ATOM 1425 O O . LEU A 1 172 ? -6.790 -20.991 -37.278 1.00 56.47 172 LEU A O 1
ATOM 1429 N N . ASN A 1 173 ? -8.241 -22.582 -37.915 1.00 56.56 173 ASN A N 1
ATOM 1430 C CA . ASN A 1 173 ? -7.406 -23.685 -37.434 1.00 56.56 173 ASN A CA 1
ATOM 1431 C C . ASN A 1 173 ? -6.160 -23.870 -38.309 1.00 56.56 173 ASN A C 1
ATOM 1433 O O . ASN A 1 173 ? -5.079 -24.065 -37.775 1.00 56.56 173 ASN A O 1
ATOM 1437 N N . TYR A 1 174 ? -6.273 -23.717 -39.632 1.00 56.16 174 TYR A N 1
ATOM 1438 C CA . TYR A 1 174 ? -5.115 -23.792 -40.529 1.00 56.16 174 TYR A CA 1
ATOM 1439 C C . TYR A 1 174 ? -4.120 -22.643 -40.293 1.00 56.16 174 TYR A C 1
ATOM 1441 O O . TYR A 1 174 ? -2.909 -22.836 -40.375 1.00 56.16 174 TYR A O 1
ATOM 1449 N N . ALA A 1 175 ? -4.618 -21.448 -39.960 1.00 54.28 175 ALA A N 1
ATOM 1450 C CA . ALA A 1 175 ? -3.790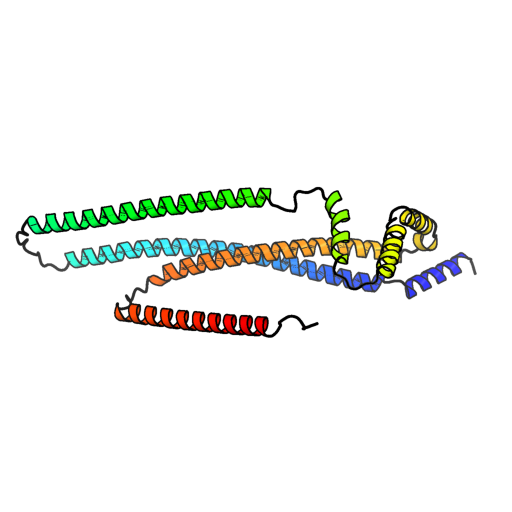 -20.321 -39.545 1.00 54.28 175 ALA A CA 1
ATOM 1451 C C . ALA A 1 175 ? -3.158 -20.559 -38.164 1.00 54.28 175 ALA A C 1
ATOM 1453 O O . ALA A 1 175 ? -1.973 -20.294 -37.990 1.00 54.28 175 ALA A O 1
ATOM 1454 N N . ALA A 1 176 ? -3.906 -21.094 -37.197 1.00 54.72 176 ALA A N 1
ATOM 1455 C CA . ALA A 1 176 ? -3.374 -21.425 -35.878 1.00 54.72 176 ALA A CA 1
ATOM 1456 C C . ALA A 1 176 ? -2.275 -22.495 -35.960 1.00 54.72 176 ALA A C 1
ATOM 1458 O O . ALA A 1 176 ? -1.209 -22.286 -35.393 1.00 54.72 176 ALA A O 1
ATOM 1459 N N . ASP A 1 177 ? -2.480 -23.563 -36.734 1.00 51.59 177 ASP A N 1
ATOM 1460 C CA . ASP A 1 177 ? -1.519 -24.663 -36.888 1.00 51.59 177 ASP A CA 1
ATOM 1461 C C . ASP A 1 177 ? -0.266 -24.251 -37.695 1.00 51.59 177 ASP A C 1
ATOM 1463 O O . ASP A 1 177 ? 0.833 -24.731 -37.421 1.00 51.59 177 ASP A O 1
ATOM 1467 N N . ASN A 1 178 ? -0.381 -23.309 -38.645 1.00 54.53 178 ASN A N 1
ATOM 1468 C CA . ASN A 1 178 ? 0.780 -22.761 -39.369 1.00 54.53 178 ASN A CA 1
ATOM 1469 C C . ASN A 1 178 ? 1.519 -21.645 -38.612 1.00 54.53 178 ASN A C 1
ATOM 1471 O O . ASN A 1 178 ? 2.691 -21.388 -38.894 1.00 54.53 178 ASN A O 1
ATOM 1475 N N . HIS A 1 179 ? 0.864 -20.967 -37.666 1.00 48.97 179 HIS A N 1
ATOM 1476 C CA . HIS A 1 179 ? 1.479 -19.926 -36.836 1.00 48.97 179 HIS A CA 1
ATOM 1477 C C . HIS A 1 179 ? 1.897 -20.424 -35.443 1.00 48.97 179 HIS A C 1
ATOM 1479 O O . HIS A 1 179 ? 2.611 -19.710 -34.742 1.00 48.97 179 HIS A O 1
ATOM 1485 N N . SER A 1 180 ? 1.547 -21.654 -35.050 1.00 44.31 180 SER A N 1
ATOM 1486 C CA . SER A 1 180 ? 1.952 -22.274 -33.781 1.00 44.31 180 SER A CA 1
ATOM 1487 C C . SER A 1 180 ? 3.328 -22.948 -33.822 1.00 44.31 180 SER A C 1
ATOM 1489 O O . SER A 1 180 ? 3.572 -23.877 -33.057 1.00 44.31 180 SER A O 1
ATOM 1491 N N . SER A 1 181 ? 4.238 -22.507 -34.693 1.00 45.88 181 SER A N 1
ATOM 1492 C CA . SER A 1 181 ? 5.658 -22.886 -34.629 1.00 45.88 181 SER A CA 1
ATOM 1493 C C . SER A 1 181 ? 6.482 -21.705 -34.097 1.00 45.88 181 SER A C 1
ATOM 1495 O O . SER A 1 181 ? 6.924 -20.882 -34.900 1.00 45.88 181 SER A O 1
ATOM 1497 N N . PRO A 1 182 ? 6.708 -21.574 -32.771 1.00 46.91 182 PRO A N 1
ATOM 1498 C CA . PRO A 1 182 ? 7.286 -20.366 -32.184 1.00 46.91 182 PRO A CA 1
ATOM 1499 C C . PRO A 1 182 ? 8.795 -20.460 -31.907 1.00 46.91 182 PRO A C 1
ATOM 1501 O O . PRO A 1 182 ? 9.314 -19.614 -31.194 1.00 46.91 182 PRO A O 1
ATOM 1504 N N . ILE A 1 183 ? 9.519 -21.469 -32.410 1.00 47.50 183 ILE A N 1
ATOM 1505 C CA . ILE A 1 183 ? 10.931 -21.674 -32.015 1.00 47.50 183 ILE A CA 1
ATOM 1506 C C . ILE A 1 183 ? 11.910 -21.470 -33.180 1.00 47.50 183 ILE A C 1
ATOM 1508 O O . ILE A 1 183 ? 12.966 -20.878 -32.989 1.00 47.50 183 ILE A O 1
ATOM 1512 N N . THR A 1 184 ? 11.565 -21.862 -34.408 1.00 47.81 184 THR A N 1
ATOM 1513 C CA . THR A 1 184 ? 12.520 -21.822 -35.534 1.00 47.81 184 THR A CA 1
ATOM 1514 C C . THR A 1 184 ? 12.688 -20.437 -36.170 1.00 47.81 184 THR A C 1
ATOM 1516 O O . THR A 1 184 ? 13.749 -20.141 -36.703 1.00 47.81 184 THR A O 1
ATOM 1519 N N . ARG A 1 185 ? 11.680 -19.554 -36.092 1.00 49.12 185 ARG A N 1
ATOM 1520 C CA . ARG A 1 185 ? 11.791 -18.175 -36.615 1.00 49.12 185 ARG A CA 1
ATOM 1521 C C . ARG A 1 185 ? 12.573 -17.235 -35.699 1.00 49.12 185 ARG A C 1
ATOM 1523 O O . ARG A 1 185 ? 13.172 -16.291 -36.196 1.00 49.12 185 ARG A O 1
ATOM 1530 N N . GLN A 1 186 ? 12.584 -17.491 -34.389 1.00 50.44 186 GLN A N 1
ATOM 1531 C CA . GLN A 1 186 ? 13.339 -16.669 -33.443 1.00 50.44 186 GLN A CA 1
ATOM 1532 C C . GLN A 1 186 ? 14.845 -16.811 -33.703 1.00 50.44 186 GLN A C 1
ATOM 1534 O O . GLN A 1 186 ? 15.538 -15.810 -33.806 1.00 50.44 186 GLN A O 1
ATOM 1539 N N . SER A 1 187 ? 15.327 -18.037 -33.953 1.00 54.12 187 SER A N 1
ATOM 1540 C CA . SER A 1 187 ? 16.754 -18.287 -34.190 1.00 54.12 187 SER A CA 1
ATOM 1541 C C . SER A 1 187 ? 17.295 -17.662 -35.477 1.00 54.12 187 SER A C 1
ATOM 1543 O O . SER A 1 187 ? 18.451 -17.258 -35.498 1.00 54.12 187 SER A O 1
ATOM 1545 N N . GLU A 1 188 ? 16.490 -17.581 -36.542 1.00 54.31 188 GLU A N 1
ATOM 1546 C CA . GLU A 1 188 ? 16.891 -16.933 -37.804 1.00 54.31 188 GLU A CA 1
ATOM 1547 C C . GLU A 1 188 ? 16.946 -15.405 -37.650 1.00 54.31 188 GLU A C 1
ATOM 1549 O O . GLU A 1 188 ? 17.910 -14.772 -38.075 1.00 54.31 188 GLU A O 1
ATOM 1554 N N . ILE A 1 189 ? 15.967 -14.820 -36.950 1.00 60.19 189 ILE A N 1
ATOM 1555 C CA . ILE A 1 189 ? 15.944 -13.388 -36.621 1.00 60.19 189 ILE A CA 1
ATOM 1556 C C . ILE A 1 189 ? 17.113 -13.027 -35.694 1.00 60.19 189 ILE A C 1
ATOM 1558 O O . ILE A 1 189 ? 17.792 -12.029 -35.929 1.00 60.19 189 ILE A O 1
ATOM 1562 N N . ASP A 1 190 ? 17.404 -13.854 -34.690 1.00 56.38 190 ASP A N 1
ATOM 1563 C CA . ASP A 1 190 ? 18.534 -13.654 -33.780 1.00 56.38 190 ASP A CA 1
ATOM 1564 C C . ASP A 1 190 ? 19.877 -13.728 -34.530 1.00 56.38 190 ASP A C 1
ATOM 1566 O O . ASP A 1 190 ? 20.796 -12.962 -34.234 1.00 56.38 190 ASP A O 1
ATOM 1570 N N . GLN A 1 191 ? 19.995 -14.593 -35.546 1.00 57.66 191 GLN A N 1
ATOM 1571 C CA . GLN A 1 191 ? 21.184 -14.677 -36.401 1.00 57.66 191 GLN A CA 1
ATOM 1572 C C . GLN A 1 191 ? 21.348 -13.445 -37.303 1.00 57.66 191 GLN A C 1
ATOM 1574 O O . GLN A 1 191 ? 22.458 -12.922 -37.429 1.00 57.66 191 GLN A O 1
ATOM 1579 N N . ASP A 1 192 ? 20.262 -12.944 -37.890 1.00 55.97 192 ASP A N 1
ATOM 1580 C CA . ASP A 1 192 ? 20.276 -11.746 -38.736 1.00 55.97 192 ASP A CA 1
ATOM 1581 C C . ASP A 1 192 ? 20.537 -10.465 -37.928 1.00 55.97 192 ASP A C 1
ATOM 1583 O O . ASP A 1 192 ? 21.303 -9.600 -38.362 1.00 55.97 192 ASP A O 1
ATOM 1587 N N . ILE A 1 193 ? 19.995 -10.367 -36.710 1.00 60.28 193 ILE A N 1
ATOM 1588 C CA . ILE A 1 193 ? 20.293 -9.286 -35.759 1.00 60.28 193 ILE A CA 1
ATOM 1589 C C . ILE A 1 193 ? 21.765 -9.342 -35.334 1.00 60.28 193 ILE A C 1
ATOM 1591 O O . ILE A 1 193 ? 22.446 -8.313 -35.326 1.00 60.28 193 ILE A O 1
ATOM 1595 N N . GLN A 1 194 ? 22.299 -10.536 -35.051 1.00 58.06 194 GLN A N 1
ATOM 1596 C CA . GLN A 1 194 ? 23.717 -10.707 -34.733 1.00 58.06 194 GLN A CA 1
ATOM 1597 C C . GLN A 1 194 ? 24.638 -10.383 -35.915 1.00 58.06 194 GLN A C 1
ATOM 1599 O O . GLN A 1 194 ? 25.771 -9.952 -35.696 1.00 58.06 194 GLN A O 1
ATOM 1604 N N . ASN A 1 195 ? 24.205 -10.551 -37.161 1.00 51.62 195 ASN A N 1
ATOM 1605 C CA . ASN A 1 195 ? 25.032 -10.258 -38.335 1.00 51.62 195 ASN A CA 1
ATOM 1606 C C . ASN A 1 195 ? 24.916 -8.805 -38.823 1.00 51.62 195 ASN A C 1
ATOM 1608 O O . ASN A 1 195 ? 25.730 -8.367 -39.640 1.00 51.62 195 ASN A O 1
ATOM 1612 N N . ASN A 1 196 ? 23.968 -8.028 -38.295 1.00 66.94 196 ASN A N 1
ATOM 1613 C CA . ASN A 1 196 ? 23.769 -6.643 -38.694 1.00 66.94 196 ASN A CA 1
ATOM 1614 C C . ASN A 1 196 ? 24.778 -5.698 -38.008 1.00 66.94 196 ASN A C 1
ATOM 1616 O O . ASN A 1 196 ? 24.695 -5.395 -36.814 1.00 66.94 196 ASN A O 1
ATOM 1620 N N . SER A 1 197 ? 25.742 -5.200 -38.787 1.00 63.50 197 SER A N 1
ATOM 1621 C CA . SER A 1 197 ? 26.777 -4.268 -38.321 1.00 63.50 197 SER A CA 1
ATOM 1622 C C . SER A 1 197 ? 26.221 -2.923 -37.843 1.00 63.50 197 SER A C 1
ATOM 1624 O O . SER A 1 197 ? 26.869 -2.282 -37.014 1.00 63.50 197 SER A O 1
ATOM 1626 N N . PHE A 1 198 ? 25.036 -2.510 -38.314 1.00 62.75 198 PHE A N 1
ATOM 1627 C CA . PHE A 1 198 ? 24.351 -1.311 -37.826 1.00 62.75 198 PHE A CA 1
ATOM 1628 C C . PHE A 1 198 ? 23.840 -1.518 -36.405 1.00 62.75 198 PHE A C 1
ATOM 1630 O O . PHE A 1 198 ? 24.105 -0.677 -35.552 1.00 62.75 198 PHE A O 1
ATOM 1637 N N . ILE A 1 199 ? 23.190 -2.649 -36.114 1.00 63.69 199 ILE A N 1
ATOM 1638 C CA . ILE A 1 199 ? 22.668 -2.946 -34.769 1.00 63.69 199 ILE A CA 1
ATOM 1639 C C . ILE A 1 199 ? 23.824 -3.062 -33.771 1.00 63.69 199 ILE A C 1
ATOM 1641 O O . ILE A 1 199 ? 23.821 -2.381 -32.752 1.00 63.69 199 ILE A O 1
ATOM 1645 N N . LYS A 1 200 ? 24.881 -3.808 -34.120 1.00 63.53 200 LYS A N 1
ATOM 1646 C CA . LYS A 1 200 ? 26.084 -3.964 -33.278 1.00 63.53 200 LYS A CA 1
ATOM 1647 C C . LYS A 1 200 ? 26.845 -2.667 -32.985 1.00 63.53 200 LYS A C 1
ATOM 1649 O O . LYS A 1 200 ? 27.655 -2.643 -32.065 1.00 63.53 200 LYS A O 1
ATOM 1654 N N . ARG A 1 201 ? 26.679 -1.620 -33.800 1.00 63.78 201 ARG A N 1
ATOM 1655 C CA . ARG A 1 201 ? 27.349 -0.317 -33.612 1.00 63.78 201 ARG A CA 1
ATOM 1656 C C . ARG A 1 201 ? 26.406 0.777 -33.108 1.00 63.78 201 ARG A C 1
ATOM 1658 O O . ARG A 1 201 ? 26.873 1.871 -32.792 1.00 63.78 201 ARG A O 1
ATOM 1665 N N . SER A 1 202 ? 25.108 0.497 -33.015 1.00 72.88 202 SER A N 1
ATOM 1666 C CA . SER A 1 202 ? 24.090 1.453 -32.579 1.00 72.88 202 SER A CA 1
ATOM 1667 C C . SER A 1 202 ? 24.039 1.531 -31.057 1.00 72.88 202 SER A C 1
ATOM 1669 O O . SER A 1 202 ? 23.258 0.839 -30.412 1.00 72.88 202 SER A O 1
ATOM 1671 N N . LYS A 1 203 ? 24.831 2.434 -30.475 1.00 75.88 203 LYS A N 1
ATOM 1672 C CA . LYS A 1 203 ? 24.837 2.685 -29.021 1.00 75.88 203 LYS A CA 1
ATOM 1673 C C . LYS A 1 203 ? 23.467 3.082 -28.460 1.00 75.88 203 LYS A C 1
ATOM 1675 O O . LYS A 1 203 ? 23.174 2.805 -27.304 1.00 75.88 203 LYS A O 1
ATOM 1680 N N . TRP A 1 204 ? 22.622 3.736 -29.256 1.00 77.12 204 TRP A N 1
ATOM 1681 C CA . TRP A 1 204 ? 21.297 4.170 -28.811 1.00 77.12 204 TRP A CA 1
ATOM 1682 C C . TRP A 1 204 ? 20.338 2.994 -28.569 1.00 77.12 204 TRP A C 1
ATOM 1684 O O . TRP A 1 204 ? 19.505 3.088 -27.670 1.00 77.12 204 TRP A O 1
ATOM 1694 N N . LEU A 1 205 ? 20.487 1.883 -29.307 1.00 80.12 205 LEU A N 1
ATOM 1695 C CA . LEU A 1 205 ? 19.719 0.656 -29.074 1.00 80.12 205 LEU A CA 1
ATOM 1696 C C . LEU A 1 205 ? 20.122 0.006 -27.749 1.00 80.12 205 LEU A C 1
ATOM 1698 O O . LEU A 1 205 ? 19.245 -0.332 -26.966 1.00 80.12 205 LEU A O 1
ATOM 1702 N N . GLU A 1 206 ? 21.425 -0.089 -27.461 1.00 83.75 206 GLU A N 1
ATOM 1703 C CA . GLU A 1 206 ? 21.932 -0.617 -26.182 1.00 83.75 206 GLU A CA 1
ATOM 1704 C C . GLU A 1 206 ? 21.429 0.211 -24.989 1.00 83.75 206 GLU A C 1
ATOM 1706 O O . GLU A 1 206 ? 20.965 -0.337 -23.992 1.00 83.75 206 GLU A O 1
ATOM 1711 N N . VAL A 1 207 ? 21.471 1.544 -25.104 1.00 84.56 207 VAL A N 1
ATOM 1712 C CA . VAL A 1 207 ? 20.958 2.450 -24.064 1.00 84.56 207 VAL A CA 1
ATOM 1713 C C . VAL A 1 207 ? 19.452 2.283 -23.882 1.00 84.56 207 VAL A C 1
ATOM 1715 O O . VAL A 1 207 ? 18.970 2.283 -22.751 1.00 84.56 207 VAL A O 1
ATOM 1718 N N . GLN A 1 208 ? 18.695 2.157 -24.973 1.00 84.81 208 GLN A N 1
ATOM 1719 C CA . GLN A 1 208 ? 17.250 1.974 -24.894 1.00 84.81 208 GLN A CA 1
ATOM 1720 C C . GLN A 1 208 ? 16.879 0.621 -24.276 1.00 84.81 208 GLN A C 1
ATOM 1722 O O . GLN A 1 208 ? 15.957 0.578 -23.467 1.00 84.81 208 GLN A O 1
ATOM 1727 N N . ASP A 1 209 ? 17.592 -0.450 -24.621 1.00 87.00 209 ASP A N 1
ATOM 1728 C CA . ASP A 1 209 ? 17.383 -1.792 -24.068 1.00 87.00 209 ASP A CA 1
ATOM 1729 C C . ASP A 1 209 ? 17.652 -1.806 -22.558 1.00 87.00 209 ASP A C 1
ATOM 1731 O O . ASP A 1 209 ? 16.782 -2.169 -21.770 1.00 87.00 209 ASP A O 1
ATOM 1735 N N . GLN A 1 210 ? 18.781 -1.228 -22.132 1.00 88.88 210 GLN A N 1
ATOM 1736 C CA . GLN A 1 210 ? 19.107 -1.077 -20.713 1.00 88.88 210 GLN A CA 1
ATOM 1737 C C . GLN A 1 210 ? 18.049 -0.265 -19.947 1.00 88.88 210 GLN A C 1
ATOM 1739 O O . GLN A 1 210 ? 17.709 -0.591 -18.810 1.00 88.88 210 GLN A O 1
ATOM 1744 N N . GLN A 1 211 ? 17.519 0.803 -20.552 1.00 89.44 211 GLN A N 1
ATOM 1745 C CA . GLN A 1 211 ? 16.442 1.583 -19.940 1.00 89.44 211 GLN A CA 1
ATOM 1746 C C . GLN A 1 211 ? 15.149 0.771 -19.816 1.00 89.44 211 GLN A C 1
ATOM 1748 O O . GLN A 1 211 ? 14.456 0.901 -18.811 1.00 89.44 211 GLN A O 1
ATOM 1753 N N . LEU A 1 212 ? 14.807 -0.051 -20.812 1.00 90.44 212 LEU A N 1
ATOM 1754 C CA . LEU A 1 212 ? 13.618 -0.906 -20.774 1.00 90.44 212 LEU A CA 1
ATOM 1755 C C . LEU A 1 212 ? 13.741 -2.018 -19.726 1.00 90.44 212 LEU A C 1
ATOM 1757 O O . LEU A 1 212 ? 12.760 -2.288 -19.029 1.00 90.44 212 LEU A O 1
ATOM 1761 N N . ASP A 1 213 ? 14.929 -2.597 -19.565 1.00 93.12 213 ASP A N 1
ATOM 1762 C CA . ASP A 1 213 ? 15.222 -3.552 -18.494 1.00 93.12 213 ASP A CA 1
ATOM 1763 C C . ASP A 1 213 ? 15.041 -2.905 -17.116 1.00 93.12 213 ASP A C 1
ATOM 1765 O O . ASP A 1 213 ? 14.296 -3.420 -16.280 1.00 93.12 213 ASP A O 1
ATOM 1769 N N . GLU A 1 214 ? 15.611 -1.713 -16.901 1.00 93.50 214 GLU A N 1
ATOM 1770 C CA . GLU A 1 214 ? 15.433 -0.984 -15.640 1.00 93.50 214 GLU A CA 1
ATOM 1771 C C . GLU A 1 214 ? 13.954 -0.635 -15.387 1.00 93.50 214 GLU A C 1
ATOM 1773 O O . GLU A 1 214 ? 13.455 -0.756 -14.266 1.00 93.50 214 GLU A O 1
ATOM 1778 N N . MET A 1 215 ? 13.208 -0.246 -16.428 1.00 93.38 215 MET A N 1
ATOM 1779 C CA . MET A 1 215 ? 11.765 -0.016 -16.313 1.00 93.38 215 MET A CA 1
ATOM 1780 C C . MET A 1 215 ? 11.016 -1.287 -15.893 1.00 93.38 215 MET A C 1
ATOM 1782 O O . MET A 1 215 ? 10.082 -1.199 -15.092 1.00 93.38 215 MET A O 1
ATOM 1786 N N . SER A 1 216 ? 11.396 -2.453 -16.421 1.00 93.56 216 SER A N 1
ATOM 1787 C CA . SER A 1 216 ? 10.806 -3.748 -16.060 1.00 93.56 216 SER A CA 1
ATOM 1788 C C . SER A 1 216 ? 11.034 -4.074 -14.582 1.00 93.56 216 SER A C 1
ATOM 1790 O O . SER A 1 216 ? 10.091 -4.448 -13.874 1.00 93.56 216 SER A O 1
ATOM 1792 N N . ASP A 1 217 ? 12.251 -3.847 -14.085 1.00 93.81 217 ASP A N 1
ATOM 1793 C CA . ASP A 1 217 ? 12.598 -4.048 -12.678 1.00 93.81 217 ASP A CA 1
ATOM 1794 C C . ASP A 1 217 ? 11.789 -3.122 -11.761 1.00 93.81 217 ASP A C 1
ATOM 1796 O O . ASP A 1 217 ? 11.107 -3.595 -10.845 1.00 93.81 217 ASP A O 1
ATOM 1800 N N . ILE A 1 218 ? 11.744 -1.819 -12.066 1.00 93.06 218 ILE A N 1
ATOM 1801 C CA . ILE A 1 218 ? 10.969 -0.844 -11.282 1.00 93.06 218 ILE A CA 1
ATOM 1802 C C . ILE A 1 218 ? 9.470 -1.175 -11.300 1.00 93.06 218 ILE A C 1
ATOM 1804 O O . ILE A 1 218 ? 8.787 -1.035 -10.284 1.00 93.06 218 ILE A O 1
ATOM 1808 N N . LEU A 1 219 ? 8.921 -1.636 -12.428 1.00 93.25 219 LEU A N 1
ATOM 1809 C CA . LEU A 1 219 ? 7.515 -2.047 -12.514 1.00 93.25 219 LEU A CA 1
ATOM 1810 C C . LEU A 1 219 ? 7.213 -3.270 -11.637 1.00 93.25 219 LEU A C 1
ATOM 1812 O O . LEU A 1 219 ? 6.153 -3.327 -11.002 1.00 93.25 219 LEU A O 1
ATOM 1816 N N . ASN A 1 220 ? 8.136 -4.230 -11.565 1.00 92.06 220 ASN A N 1
ATOM 1817 C CA . ASN A 1 220 ? 8.016 -5.376 -10.668 1.00 92.06 220 ASN A CA 1
ATOM 1818 C C . ASN A 1 220 ? 8.074 -4.946 -9.194 1.00 92.06 220 ASN A C 1
ATOM 1820 O O . ASN A 1 220 ? 7.259 -5.407 -8.387 1.00 92.06 220 ASN A O 1
ATOM 1824 N N . GLU A 1 221 ? 8.964 -4.018 -8.840 1.00 92.62 221 GLU A N 1
ATOM 1825 C CA . GLU A 1 221 ? 9.027 -3.435 -7.495 1.00 92.62 221 GLU A CA 1
ATOM 1826 C C . GLU A 1 221 ? 7.750 -2.657 -7.148 1.00 92.62 221 GLU A C 1
A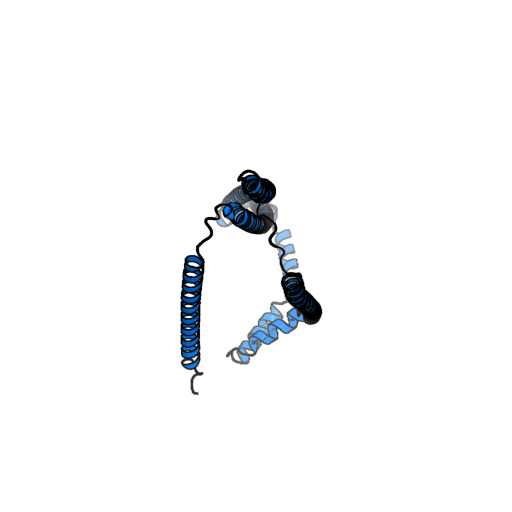TOM 1828 O O . GLU A 1 221 ? 7.153 -2.882 -6.093 1.00 92.62 221 GLU A O 1
ATOM 1833 N N . LEU A 1 222 ? 7.244 -1.824 -8.062 1.00 92.69 222 LEU A N 1
ATOM 1834 C CA . LEU A 1 222 ? 5.984 -1.089 -7.909 1.00 92.69 222 LEU A CA 1
ATOM 1835 C C . LEU A 1 222 ? 4.786 -2.014 -7.686 1.00 92.69 222 LEU A C 1
ATOM 1837 O O . LEU A 1 222 ? 3.925 -1.729 -6.848 1.00 92.69 222 LEU A O 1
ATOM 1841 N N . LYS A 1 223 ? 4.725 -3.145 -8.397 1.00 94.19 223 LYS A N 1
ATOM 1842 C CA . LYS A 1 223 ? 3.707 -4.177 -8.166 1.00 94.19 223 LYS A CA 1
ATOM 1843 C C . LYS A 1 223 ? 3.794 -4.720 -6.739 1.00 94.19 223 LYS A C 1
ATOM 1845 O O . LYS A 1 223 ? 2.766 -4.831 -6.067 1.00 94.19 223 LYS A O 1
ATOM 1850 N N . ASN A 1 224 ? 4.999 -5.018 -6.258 1.00 93.06 224 ASN A N 1
ATOM 1851 C CA . ASN A 1 224 ? 5.210 -5.507 -4.895 1.00 93.06 224 ASN A CA 1
ATOM 1852 C C . ASN A 1 224 ? 4.828 -4.450 -3.849 1.00 93.06 224 ASN A C 1
ATOM 1854 O O . ASN A 1 224 ? 4.121 -4.770 -2.892 1.00 93.06 224 ASN A O 1
ATOM 1858 N N . ILE A 1 225 ? 5.201 -3.186 -4.066 1.00 91.75 225 ILE A N 1
ATOM 1859 C CA . ILE A 1 225 ? 4.801 -2.057 -3.214 1.00 91.75 225 ILE A CA 1
ATOM 1860 C C . ILE A 1 225 ? 3.283 -1.913 -3.181 1.00 91.75 225 ILE A C 1
ATOM 1862 O O . ILE A 1 225 ? 2.711 -1.726 -2.109 1.00 91.75 225 ILE A O 1
ATOM 1866 N N . SER A 1 226 ? 2.607 -2.025 -4.326 1.00 91.00 226 SER A N 1
ATOM 1867 C CA . SER A 1 226 ? 1.146 -1.941 -4.404 1.00 91.00 226 SER A CA 1
ATOM 1868 C C . SER A 1 226 ? 0.472 -3.039 -3.576 1.00 91.00 226 SER A C 1
ATOM 1870 O O . SER A 1 226 ? -0.418 -2.757 -2.768 1.00 91.00 226 SER A O 1
ATOM 1872 N N . VAL A 1 227 ? 0.943 -4.283 -3.706 1.00 93.12 227 VAL A N 1
ATOM 1873 C CA . VAL A 1 227 ? 0.432 -5.423 -2.931 1.00 93.12 227 VAL A CA 1
ATOM 1874 C C . VAL A 1 227 ? 0.685 -5.234 -1.434 1.00 93.12 227 VAL A C 1
ATOM 1876 O O . VAL A 1 227 ? -0.227 -5.434 -0.627 1.00 93.12 227 VAL A O 1
ATOM 1879 N N . ALA A 1 228 ? 1.888 -4.807 -1.054 1.00 90.00 228 ALA A N 1
ATOM 1880 C CA . ALA A 1 228 ? 2.243 -4.573 0.340 1.00 90.00 228 ALA A CA 1
ATOM 1881 C C . ALA A 1 228 ? 1.432 -3.416 0.950 1.00 90.00 228 ALA A C 1
ATOM 1883 O O . ALA A 1 228 ? 0.875 -3.567 2.033 1.00 90.00 228 ALA A O 1
ATOM 1884 N N . THR A 1 229 ? 1.257 -2.315 0.216 1.00 91.19 229 THR A N 1
ATOM 1885 C CA . THR A 1 229 ? 0.412 -1.170 0.598 1.00 91.19 229 THR A CA 1
ATOM 1886 C C . THR A 1 229 ? -1.033 -1.614 0.830 1.00 91.19 229 THR A C 1
ATOM 1888 O O . THR A 1 229 ? -1.641 -1.266 1.842 1.00 91.19 229 THR A O 1
ATOM 1891 N N . HIS A 1 230 ? -1.594 -2.421 -0.078 1.00 91.19 230 HIS A N 1
ATOM 1892 C CA . HIS A 1 230 ? -2.952 -2.942 0.066 1.00 91.19 230 HIS A CA 1
ATOM 1893 C C . HIS A 1 230 ? -3.099 -3.848 1.296 1.00 91.19 230 HIS A C 1
ATOM 1895 O O . HIS A 1 230 ? -4.071 -3.734 2.047 1.00 91.19 230 HIS A O 1
ATOM 1901 N N . SER A 1 231 ? -2.124 -4.731 1.521 1.00 91.75 231 SER A N 1
ATOM 1902 C CA . SER A 1 231 ? -2.089 -5.590 2.703 1.00 91.75 231 SER A CA 1
ATOM 1903 C C . SER A 1 231 ? -2.010 -4.771 3.993 1.00 91.75 231 SER A C 1
ATOM 1905 O O . SER A 1 231 ? -2.768 -5.026 4.929 1.00 91.75 231 SER A O 1
ATOM 1907 N N . GLU A 1 232 ? -1.151 -3.753 4.032 1.00 90.75 232 GLU A N 1
ATOM 1908 C CA . GLU A 1 232 ? -0.961 -2.900 5.205 1.00 90.75 232 GLU A CA 1
ATOM 1909 C C . GLU A 1 232 ? -2.231 -2.106 5.536 1.00 90.75 232 GLU A C 1
ATOM 1911 O O . GLU A 1 232 ? -2.699 -2.124 6.673 1.00 90.75 232 GLU A O 1
ATOM 1916 N N . LEU A 1 233 ? -2.877 -1.506 4.530 1.00 91.75 233 LEU A N 1
ATOM 1917 C CA . LEU A 1 233 ? -4.163 -0.820 4.703 1.00 91.75 233 LEU A CA 1
ATOM 1918 C C . LEU A 1 233 ? -5.247 -1.748 5.261 1.00 91.75 233 LEU A C 1
ATOM 1920 O O . LEU A 1 233 ? -6.026 -1.350 6.129 1.00 91.75 233 LEU A O 1
ATOM 1924 N N . LYS A 1 234 ? -5.294 -3.002 4.799 1.00 91.94 234 LYS A N 1
ATOM 1925 C CA . LYS A 1 234 ? -6.234 -3.998 5.323 1.00 91.94 234 LYS A CA 1
ATOM 1926 C C . LYS A 1 234 ? -5.964 -4.302 6.799 1.00 91.94 234 LYS A C 1
ATOM 1928 O O . LYS A 1 234 ? -6.908 -4.380 7.582 1.00 91.94 234 LYS A O 1
ATOM 1933 N N . VAL A 1 235 ? -4.696 -4.443 7.189 1.00 90.12 235 VAL A N 1
ATOM 1934 C CA . VAL A 1 235 ? -4.302 -4.650 8.593 1.00 90.12 235 VAL A CA 1
ATOM 1935 C C . VAL A 1 235 ? -4.687 -3.445 9.451 1.00 90.12 235 VAL A C 1
ATOM 1937 O O . VAL A 1 235 ? -5.273 -3.618 10.520 1.00 90.12 235 VAL A O 1
ATOM 1940 N N . GLN A 1 236 ? -4.414 -2.227 8.985 1.00 91.12 236 GLN A N 1
ATOM 1941 C CA . GLN A 1 236 ? -4.798 -1.002 9.687 1.00 91.12 236 GLN A CA 1
ATOM 1942 C C . GLN A 1 236 ? -6.316 -0.873 9.852 1.00 91.12 236 GLN A C 1
ATOM 1944 O O . GLN A 1 236 ? -6.773 -0.509 10.934 1.00 91.12 236 GLN A O 1
ATOM 1949 N N . SER A 1 237 ? -7.097 -1.218 8.822 1.00 91.81 237 SER A N 1
ATOM 1950 C CA . SER A 1 237 ? -8.564 -1.220 8.888 1.00 91.81 237 SER A CA 1
ATOM 1951 C C . SER A 1 237 ? -9.072 -2.133 10.003 1.00 91.81 237 SER A C 1
ATOM 1953 O O . SER A 1 237 ? -9.902 -1.712 10.801 1.00 91.81 237 SER A O 1
ATOM 1955 N N . LEU A 1 238 ? -8.532 -3.352 10.107 1.00 87.44 238 LEU A N 1
ATOM 1956 C CA . LEU A 1 238 ? -8.908 -4.289 11.170 1.00 87.44 238 LEU A CA 1
ATOM 1957 C C . LEU A 1 238 ? -8.542 -3.749 12.561 1.00 87.44 238 LEU A C 1
ATOM 1959 O O . LEU A 1 238 ? -9.349 -3.826 13.483 1.00 87.44 238 LEU A O 1
ATOM 1963 N N . LYS A 1 239 ? -7.355 -3.142 12.710 1.00 88.62 239 LYS A N 1
ATOM 1964 C CA . LYS A 1 239 ? -6.947 -2.517 13.981 1.00 88.62 239 LYS A CA 1
ATOM 1965 C C . LYS A 1 239 ? -7.871 -1.366 14.380 1.00 88.62 239 LYS A C 1
ATOM 1967 O O . LYS A 1 239 ? -8.175 -1.213 15.559 1.00 88.62 239 LYS A O 1
ATOM 1972 N N . LEU A 1 240 ? -8.311 -0.553 13.421 1.00 89.00 240 LEU A N 1
ATOM 1973 C CA . LEU A 1 240 ? -9.258 0.533 13.673 1.00 89.00 240 LEU A CA 1
ATOM 1974 C C . LEU A 1 240 ? -10.628 0.005 14.114 1.00 89.00 240 LEU A C 1
ATOM 1976 O O . LEU A 1 240 ? -11.200 0.564 15.049 1.00 89.00 240 LEU A O 1
ATOM 1980 N N . ASP A 1 241 ? -11.118 -1.081 13.511 1.00 87.00 241 ASP A N 1
ATOM 1981 C CA . ASP A 1 241 ? -12.365 -1.733 13.927 1.00 87.00 241 ASP A CA 1
ATOM 1982 C C . ASP A 1 241 ? -12.272 -2.253 15.375 1.00 87.00 241 ASP A C 1
ATOM 1984 O O . ASP A 1 241 ? -13.172 -2.008 16.185 1.00 87.00 241 ASP A O 1
ATOM 1988 N N . ASP A 1 242 ? -11.152 -2.890 15.738 1.00 82.94 242 ASP A N 1
ATOM 1989 C CA . ASP A 1 242 ? -10.891 -3.376 17.101 1.00 82.94 242 ASP A CA 1
ATOM 1990 C C . ASP A 1 242 ? -10.829 -2.230 18.123 1.00 82.94 242 ASP A C 1
ATOM 1992 O O . ASP A 1 242 ? -11.441 -2.301 19.198 1.00 82.94 242 ASP A O 1
ATOM 1996 N N . ILE A 1 243 ? -10.123 -1.145 17.784 1.00 81.62 243 ILE A N 1
ATOM 1997 C CA . ILE A 1 243 ? -10.048 0.063 18.615 1.00 81.62 243 ILE A CA 1
ATOM 1998 C C . ILE A 1 243 ? -11.442 0.670 18.777 1.00 81.62 243 ILE A C 1
ATOM 2000 O O . ILE A 1 243 ? -11.841 0.970 19.902 1.00 81.62 243 ILE A O 1
ATOM 2004 N N . SER A 1 244 ? -12.208 0.813 17.692 1.00 84.12 244 SER A N 1
ATOM 2005 C CA . SER A 1 244 ? -13.566 1.365 17.737 1.00 84.12 244 SER A CA 1
ATOM 2006 C C . SER A 1 244 ? -14.466 0.539 18.655 1.00 84.12 244 SER A C 1
ATOM 2008 O O . SER A 1 244 ? -15.150 1.093 19.517 1.00 84.12 244 SER A O 1
ATOM 2010 N N . ALA A 1 245 ? -14.408 -0.791 18.549 1.00 80.44 245 ALA A N 1
ATOM 2011 C CA . ALA A 1 245 ? -15.169 -1.686 19.413 1.00 80.44 245 ALA A CA 1
ATOM 2012 C C . ALA A 1 245 ? -14.763 -1.576 20.896 1.00 80.44 245 ALA A C 1
ATOM 2014 O O . ALA A 1 245 ? -15.618 -1.684 21.780 1.00 80.44 245 ALA A O 1
ATOM 2015 N N . SER A 1 246 ? -13.476 -1.367 21.197 1.00 75.12 246 SER A N 1
ATOM 2016 C CA . SER A 1 246 ? -12.996 -1.144 22.571 1.00 75.12 246 SER A CA 1
ATOM 2017 C C . SER A 1 246 ? -13.435 0.222 23.116 1.00 75.12 246 SER A C 1
ATOM 2019 O O . SER A 1 246 ? -13.926 0.317 24.245 1.00 75.12 246 SER A O 1
ATOM 2021 N N . VAL A 1 247 ? -13.352 1.276 22.300 1.00 75.12 247 VAL A N 1
ATOM 2022 C CA . VAL A 1 247 ? -13.791 2.631 22.664 1.00 75.12 247 VAL A CA 1
ATOM 2023 C C . VAL A 1 247 ? -15.291 2.666 22.954 1.00 75.12 247 VAL A C 1
ATOM 2025 O O . VAL A 1 247 ? -15.691 3.237 23.971 1.00 75.12 247 VAL A O 1
ATOM 2028 N N . ASP A 1 248 ? -16.117 2.009 22.140 1.00 70.44 248 ASP A N 1
ATOM 2029 C CA . ASP A 1 248 ? -17.563 1.923 22.373 1.00 70.44 248 ASP A CA 1
ATOM 2030 C C . ASP A 1 248 ? -17.884 1.259 23.722 1.00 70.44 248 ASP A C 1
ATOM 2032 O O . ASP A 1 248 ? -18.710 1.763 24.490 1.00 70.44 248 ASP A O 1
ATOM 2036 N N . LYS A 1 249 ? -17.165 0.187 24.083 1.00 66.44 249 LYS A N 1
ATOM 2037 C CA . LYS A 1 249 ? -17.297 -0.463 25.401 1.00 66.44 249 LYS A CA 1
ATOM 2038 C C . LYS A 1 249 ? -16.838 0.436 26.552 1.00 66.44 249 LYS A C 1
ATOM 2040 O O . LYS A 1 249 ? -17.457 0.433 27.617 1.00 66.44 249 LYS A O 1
ATOM 2045 N N . GLY A 1 250 ? -15.766 1.207 26.362 1.00 59.03 250 GLY A N 1
ATOM 2046 C CA . GLY A 1 250 ? -15.256 2.157 27.357 1.00 59.03 250 GLY A CA 1
ATOM 2047 C C . GLY A 1 250 ? -16.163 3.382 27.559 1.00 59.03 250 GLY A C 1
ATOM 2048 O O . GLY A 1 250 ? -16.320 3.864 28.684 1.00 59.03 250 GLY A O 1
ATOM 2049 N N . SER A 1 251 ? -16.801 3.859 26.485 1.00 54.19 251 SER A N 1
ATOM 2050 C CA . SER A 1 251 ? -17.726 5.008 26.450 1.00 54.19 251 SER A CA 1
ATOM 2051 C C . SER A 1 251 ? -19.066 4.730 27.150 1.00 54.19 251 SER A C 1
ATOM 2053 O O . SER A 1 251 ? -19.722 5.634 27.689 1.00 54.19 251 SER A O 1
ATOM 2055 N N . ASP A 1 252 ? -19.427 3.451 27.271 1.00 50.31 252 ASP A N 1
ATOM 2056 C CA . ASP A 1 252 ? -20.637 2.988 27.954 1.00 50.31 252 ASP A CA 1
ATOM 2057 C C . ASP A 1 252 ? -20.625 3.258 29.478 1.00 50.31 252 ASP A C 1
ATOM 2059 O O . ASP A 1 252 ? -21.579 2.969 30.202 1.00 50.31 252 ASP A O 1
ATOM 2063 N N . PHE A 1 253 ? -19.579 3.898 30.016 1.00 47.59 253 PHE A N 1
ATOM 2064 C CA . PHE A 1 253 ? -19.580 4.404 31.391 1.00 47.59 253 PHE A CA 1
ATOM 2065 C C . PHE A 1 253 ? -20.482 5.624 31.616 1.00 47.59 253 PHE A C 1
ATOM 2067 O O . PHE A 1 253 ? -20.791 5.949 32.772 1.00 47.59 253 PHE A O 1
ATOM 2074 N N . SER A 1 254 ? -20.999 6.237 30.547 1.00 46.47 254 SER A N 1
ATOM 2075 C CA . SER A 1 254 ? -22.159 7.129 30.619 1.00 46.47 254 SER A CA 1
ATOM 2076 C C . SER A 1 254 ? -23.474 6.335 30.718 1.00 46.47 254 SER A C 1
ATOM 2078 O O . SER A 1 254 ? -24.454 6.603 30.033 1.00 46.47 254 SER A O 1
ATOM 2080 N N . LEU A 1 255 ? -23.547 5.378 31.651 1.00 48.97 255 LEU A N 1
ATOM 2081 C CA . LEU A 1 255 ? -24.781 4.688 32.041 1.00 48.97 255 LEU A CA 1
ATOM 2082 C C . LEU A 1 255 ? -25.755 5.656 32.751 1.00 48.97 255 LEU A C 1
ATOM 2084 O O . LEU A 1 255 ? -26.155 5.453 33.901 1.00 48.97 255 LEU A O 1
ATOM 2088 N N . LYS A 1 256 ? -26.241 6.683 32.044 1.00 52.94 256 LYS A N 1
ATOM 2089 C CA . LYS A 1 256 ? -27.650 7.050 32.154 1.00 52.94 256 LYS A CA 1
ATOM 2090 C C . LYS A 1 256 ? -28.391 5.827 31.634 1.00 52.94 256 LYS A C 1
ATOM 2092 O O . LYS A 1 256 ? -28.556 5.677 30.430 1.00 52.94 256 LYS A O 1
ATOM 2097 N N . ARG A 1 257 ? -28.772 4.913 32.537 1.00 53.97 257 ARG A N 1
ATOM 2098 C CA . ARG A 1 257 ? -29.694 3.816 32.213 1.00 53.97 257 ARG A CA 1
ATOM 2099 C C . ARG A 1 257 ? -30.830 4.421 31.394 1.00 53.97 257 ARG A C 1
ATOM 2101 O O . ARG A 1 257 ? -31.640 5.163 31.953 1.00 53.97 257 ARG A O 1
ATOM 2108 N N . LYS A 1 258 ? -30.870 4.134 30.090 1.00 56.12 258 LYS A N 1
ATOM 2109 C CA . LYS A 1 258 ? -32.044 4.428 29.275 1.00 56.12 258 LYS A CA 1
ATOM 2110 C C . LYS A 1 258 ? -33.204 3.753 29.998 1.00 56.12 258 LYS A C 1
ATOM 2112 O O . LYS A 1 258 ? -33.131 2.571 30.338 1.00 56.12 258 LYS A O 1
ATOM 2117 N N . SER A 1 259 ? -34.224 4.534 30.344 1.00 55.59 259 SER A N 1
ATOM 2118 C CA . SER A 1 259 ? -35.450 3.996 30.938 1.00 55.59 259 SER A CA 1
ATOM 2119 C C . SER A 1 259 ? -35.955 2.850 30.056 1.00 55.59 259 SER A C 1
ATOM 2121 O O . SER A 1 259 ? -35.767 2.902 28.840 1.00 55.59 259 SER A O 1
ATOM 2123 N N . GLN A 1 260 ? -36.616 1.838 30.623 1.00 61.31 260 GLN A N 1
ATOM 2124 C CA . GLN A 1 260 ? -37.213 0.742 29.845 1.00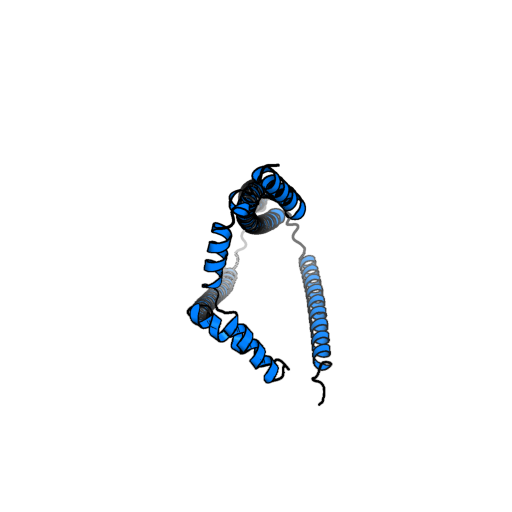 61.31 260 GLN A CA 1
ATOM 2125 C C . GLN A 1 260 ? -38.031 1.285 28.653 1.00 61.31 260 GLN A C 1
ATOM 2127 O O . GLN A 1 260 ? -37.900 0.803 27.534 1.00 61.31 260 GLN A O 1
ATOM 2132 N N . LYS A 1 261 ? -38.733 2.414 28.851 1.00 64.44 261 LYS A N 1
ATOM 2133 C CA . LYS A 1 261 ? -39.458 3.135 27.791 1.00 64.44 261 LYS A CA 1
ATOM 2134 C C . LYS A 1 261 ? -38.572 3.674 26.660 1.00 64.44 261 LYS A C 1
ATOM 2136 O O . LYS A 1 261 ? -39.026 3.748 25.524 1.00 64.44 261 LYS A O 1
ATOM 2141 N N . GLN A 1 262 ? -37.343 4.100 26.947 1.00 69.12 262 GLN A N 1
ATOM 2142 C CA . GLN A 1 262 ? -36.393 4.547 25.922 1.00 69.12 262 GLN A CA 1
ATOM 2143 C C . GLN A 1 262 ? -35.817 3.363 25.144 1.00 69.12 262 GLN A C 1
ATOM 2145 O O . GLN A 1 262 ? -35.746 3.447 23.922 1.00 69.12 262 GLN A O 1
ATOM 2150 N N . MET A 1 263 ? -35.498 2.256 25.823 1.00 67.00 263 MET A N 1
ATOM 2151 C CA . MET A 1 263 ? -35.042 1.029 25.158 1.00 67.00 263 MET A CA 1
ATOM 2152 C C . MET A 1 263 ? -36.121 0.449 24.237 1.00 67.00 263 MET A C 1
ATOM 2154 O O . MET A 1 263 ? -35.826 0.092 23.099 1.00 67.00 263 MET A O 1
ATOM 2158 N N . ASP A 1 264 ? -37.381 0.428 24.676 1.00 70.00 264 ASP A N 1
ATOM 2159 C CA . ASP A 1 264 ? -38.494 -0.062 23.856 1.00 70.00 264 ASP A CA 1
ATOM 2160 C C . ASP A 1 264 ? -38.756 0.854 22.645 1.00 70.00 264 ASP A C 1
ATOM 2162 O O . ASP A 1 264 ? -39.043 0.378 21.545 1.00 70.00 264 ASP A O 1
ATOM 2166 N N . LYS A 1 265 ? -38.596 2.177 22.804 1.00 79.19 265 LYS A N 1
ATOM 2167 C CA . LYS A 1 265 ? -38.749 3.151 21.707 1.00 79.19 265 LYS A CA 1
ATOM 2168 C C . LYS A 1 265 ? -37.619 3.051 20.678 1.00 79.19 265 LYS A C 1
ATOM 2170 O O . LYS A 1 265 ? -37.857 3.263 19.492 1.00 79.19 265 LYS A O 1
ATOM 2175 N N . GLU A 1 266 ? -36.409 2.722 21.116 1.00 69.12 266 GLU A N 1
ATOM 2176 C CA . GLU A 1 266 ? -35.237 2.541 20.255 1.00 69.12 266 GLU A CA 1
ATOM 2177 C C . GLU A 1 266 ? -35.285 1.203 19.507 1.00 69.12 266 GLU A C 1
ATOM 2179 O O . GLU A 1 266 ? -35.136 1.194 18.286 1.00 69.12 266 GLU A O 1
ATOM 2184 N N . LYS A 1 267 ? -35.656 0.107 20.188 1.00 77.62 267 LYS A N 1
ATOM 2185 C CA . LYS A 1 267 ? -35.937 -1.188 19.543 1.00 77.62 267 LYS A CA 1
ATOM 2186 C C . LYS A 1 267 ? -37.055 -1.083 18.508 1.00 77.62 267 LYS A C 1
ATOM 2188 O O . LYS A 1 267 ? -36.938 -1.637 17.420 1.00 77.62 267 LYS A O 1
ATOM 2193 N N . LYS A 1 268 ? -38.115 -0.319 18.800 1.00 80.81 268 LYS A N 1
ATOM 2194 C CA . LYS A 1 268 ? -39.204 -0.076 17.841 1.00 80.81 268 LYS A CA 1
ATOM 2195 C C . LYS A 1 268 ? -38.732 0.716 16.616 1.00 80.81 268 LYS A C 1
ATOM 2197 O O . LYS A 1 268 ? -39.130 0.385 15.505 1.00 80.81 268 LYS A O 1
ATOM 2202 N N . LYS A 1 269 ? -37.857 1.716 16.793 1.00 84.62 269 LYS A N 1
ATOM 2203 C CA . LYS A 1 269 ? -37.256 2.465 15.674 1.00 84.62 269 LYS A CA 1
ATOM 2204 C C . LYS A 1 269 ? -36.332 1.598 14.815 1.00 84.62 269 LYS A C 1
ATOM 2206 O O . LYS A 1 269 ? -36.387 1.707 13.595 1.00 84.62 269 LYS A O 1
ATOM 2211 N N . GLN A 1 270 ? -35.515 0.743 15.431 1.00 76.94 270 GLN A N 1
ATOM 2212 C CA . GLN A 1 270 ? -34.639 -0.183 14.706 1.00 76.94 270 GLN A CA 1
ATOM 2213 C C . GLN A 1 270 ? -35.447 -1.221 13.917 1.00 76.94 270 GLN A C 1
ATOM 2215 O O . GLN A 1 270 ? -35.204 -1.387 12.727 1.00 76.94 270 GLN A O 1
ATOM 2220 N N . ALA A 1 271 ? -36.482 -1.811 14.523 1.00 76.06 271 ALA A N 1
ATOM 2221 C CA . ALA A 1 271 ? -37.377 -2.741 13.834 1.00 76.06 271 ALA A CA 1
ATOM 2222 C C . ALA A 1 271 ? -38.126 -2.083 12.656 1.00 76.06 271 ALA A C 1
ATOM 2224 O O . ALA A 1 271 ? -38.319 -2.702 11.612 1.00 76.06 271 ALA A O 1
ATOM 2225 N N . GLU A 1 272 ? -38.530 -0.813 12.783 1.00 84.19 272 GLU A N 1
ATOM 2226 C CA . GLU A 1 272 ? -39.183 -0.079 11.691 1.00 84.19 272 GLU A CA 1
ATOM 2227 C C . GLU A 1 272 ? -38.209 0.264 10.548 1.00 84.19 272 GLU A C 1
ATOM 2229 O O . GLU A 1 272 ? -38.588 0.228 9.375 1.00 84.19 272 GLU A O 1
ATOM 2234 N N . ALA A 1 273 ? -36.947 0.566 10.868 1.00 79.56 273 ALA A N 1
ATOM 2235 C CA . ALA A 1 273 ? -35.901 0.807 9.875 1.00 79.56 273 ALA A CA 1
ATOM 2236 C C . ALA A 1 273 ? -35.509 -0.480 9.127 1.00 79.56 273 ALA A C 1
ATOM 2238 O O . ALA A 1 273 ? -35.383 -0.462 7.902 1.00 79.56 273 ALA A O 1
ATOM 2239 N N . GLU A 1 274 ? -35.386 -1.599 9.842 1.00 77.06 274 GLU A N 1
ATOM 2240 C CA . GLU A 1 274 ? -35.088 -2.912 9.266 1.00 77.06 274 GLU A CA 1
ATOM 2241 C C . GLU A 1 274 ? -36.232 -3.402 8.368 1.00 77.06 274 GLU A C 1
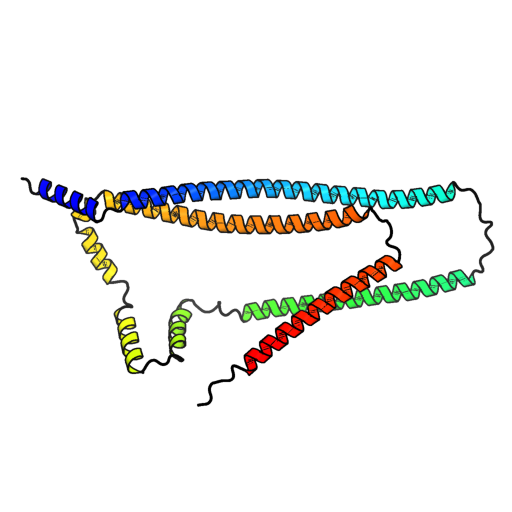ATOM 2243 O O . GLU A 1 274 ? -35.994 -3.816 7.234 1.00 77.06 274 GLU A O 1
ATOM 2248 N N . LYS A 1 275 ? -37.490 -3.218 8.794 1.00 81.25 275 LYS A N 1
ATOM 2249 C CA . LYS A 1 275 ? -38.662 -3.516 7.960 1.00 81.25 275 LYS A CA 1
ATOM 2250 C C . LYS A 1 275 ? -38.689 -2.682 6.672 1.00 81.25 275 LYS A C 1
ATOM 2252 O O . LYS A 1 275 ? -38.924 -3.229 5.599 1.00 81.25 275 LYS A O 1
ATOM 2257 N N . LYS A 1 276 ? -38.387 -1.378 6.745 1.00 83.81 276 LYS A N 1
ATOM 2258 C CA . LYS A 1 276 ? -38.294 -0.509 5.552 1.00 83.81 276 LYS A CA 1
ATOM 2259 C C . LYS A 1 276 ? -37.153 -0.912 4.618 1.00 83.81 276 LYS A C 1
ATOM 2261 O O . LYS A 1 276 ? -37.273 -0.728 3.407 1.00 83.81 276 LYS A O 1
ATOM 2266 N N . ARG A 1 277 ? -36.048 -1.438 5.153 1.00 85.44 277 ARG A N 1
ATOM 2267 C CA . ARG A 1 277 ? -34.934 -1.947 4.346 1.00 85.44 277 ARG A CA 1
ATOM 2268 C C . ARG A 1 277 ? -35.322 -3.242 3.627 1.00 85.44 277 ARG A C 1
ATOM 2270 O O . ARG A 1 277 ? -35.141 -3.314 2.416 1.00 85.44 277 ARG A O 1
ATOM 2277 N N . LEU A 1 278 ? -35.936 -4.191 4.333 1.00 79.31 278 LEU A N 1
ATOM 2278 C CA . LEU A 1 278 ? -36.436 -5.439 3.746 1.00 79.31 278 LEU A CA 1
ATOM 2279 C C . LEU A 1 278 ? -37.513 -5.184 2.679 1.00 79.31 278 LEU A C 1
ATOM 2281 O O . LEU A 1 278 ? -37.459 -5.780 1.610 1.00 79.31 278 LEU A O 1
ATOM 2285 N N . GLU A 1 279 ? -38.432 -4.236 2.895 1.00 82.81 279 GLU A N 1
ATOM 2286 C CA . GLU A 1 279 ? -39.432 -3.854 1.883 1.00 82.81 279 GLU A CA 1
ATOM 2287 C C . GLU A 1 279 ? -38.801 -3.240 0.619 1.00 82.81 279 GLU A C 1
ATOM 2289 O O . GLU A 1 279 ? -39.296 -3.454 -0.490 1.00 82.81 279 GLU A O 1
ATOM 2294 N N . LYS A 1 280 ? -37.707 -2.476 0.755 1.00 82.12 280 LYS A N 1
ATOM 2295 C CA . LYS A 1 280 ? -36.958 -1.951 -0.398 1.00 82.12 280 LYS A CA 1
ATOM 2296 C C . LYS A 1 280 ? -36.221 -3.064 -1.145 1.00 82.12 280 LYS A C 1
ATOM 2298 O O . LYS A 1 280 ? -36.278 -3.080 -2.370 1.00 82.12 280 LYS A O 1
ATOM 2303 N N . GLU A 1 281 ? -35.585 -3.990 -0.428 1.00 77.31 281 GLU A N 1
ATOM 2304 C CA . GLU A 1 281 ? -34.910 -5.159 -1.013 1.00 77.31 281 GLU A CA 1
ATOM 2305 C C . GLU A 1 281 ? -35.901 -6.120 -1.703 1.00 77.31 281 GLU A C 1
ATOM 2307 O O . GLU A 1 281 ? -35.596 -6.706 -2.741 1.00 77.31 281 GLU A O 1
ATOM 2312 N N . GLU A 1 282 ? -37.126 -6.253 -1.188 1.00 78.94 282 GLU A N 1
ATOM 2313 C CA . GLU A 1 282 ? -38.164 -7.067 -1.825 1.00 78.94 282 GLU A CA 1
ATOM 2314 C C . GLU A 1 282 ? -38.731 -6.397 -3.089 1.00 78.94 282 GLU A C 1
ATOM 2316 O O . GLU A 1 282 ? -38.979 -7.075 -4.089 1.00 78.94 282 GLU A O 1
ATOM 2321 N N . LYS A 1 283 ? -38.893 -5.064 -3.090 1.00 80.56 283 LYS A N 1
ATOM 2322 C CA . LYS A 1 283 ? -39.287 -4.308 -4.294 1.00 80.56 283 LYS A CA 1
ATOM 2323 C C . LYS A 1 283 ? -38.239 -4.418 -5.397 1.00 80.56 283 LYS A C 1
ATOM 2325 O O . LYS A 1 283 ? -38.601 -4.718 -6.531 1.00 80.56 283 LYS A O 1
ATOM 2330 N N . THR A 1 284 ? -36.955 -4.267 -5.072 1.00 72.38 284 THR A N 1
ATOM 2331 C CA . THR A 1 284 ? -35.885 -4.418 -6.069 1.00 72.38 284 THR A CA 1
ATOM 2332 C C . THR A 1 284 ? -35.809 -5.845 -6.610 1.00 72.38 284 THR A C 1
ATOM 2334 O O . THR A 1 284 ? -35.661 -6.018 -7.817 1.00 72.38 284 THR A O 1
ATOM 2337 N N . ARG A 1 285 ? -36.007 -6.876 -5.775 1.00 75.69 285 ARG A N 1
ATOM 2338 C CA . ARG A 1 285 ? -36.118 -8.270 -6.249 1.00 75.69 285 ARG A CA 1
ATOM 2339 C C . ARG A 1 285 ? -37.305 -8.486 -7.191 1.00 75.69 285 ARG A C 1
ATOM 2341 O O . ARG A 1 285 ? -37.139 -9.138 -8.219 1.00 75.69 285 ARG A O 1
ATOM 2348 N N . LYS A 1 286 ? -38.481 -7.930 -6.880 1.00 77.50 286 LYS A N 1
ATOM 2349 C CA . LYS A 1 286 ? -39.672 -8.031 -7.747 1.00 77.50 286 LYS A CA 1
ATOM 2350 C C . LYS A 1 286 ? -39.481 -7.310 -9.083 1.00 77.50 286 LYS A C 1
ATOM 2352 O O . LYS A 1 286 ? -39.909 -7.833 -10.108 1.00 77.50 286 LYS A O 1
ATOM 2357 N N . ASP A 1 287 ? -38.806 -6.163 -9.094 1.00 75.12 287 ASP A N 1
ATOM 2358 C CA . ASP A 1 287 ? -38.506 -5.431 -10.330 1.00 75.12 287 ASP A CA 1
ATOM 2359 C C . ASP A 1 287 ? -37.479 -6.167 -11.207 1.00 75.12 287 ASP A C 1
ATOM 2361 O O . ASP A 1 287 ? -37.627 -6.202 -12.431 1.00 75.12 287 ASP A O 1
ATOM 2365 N N . ILE A 1 288 ? -36.480 -6.818 -10.598 1.00 73.44 288 ILE A N 1
ATOM 2366 C CA . ILE A 1 288 ? -35.518 -7.681 -11.304 1.00 73.44 288 ILE A CA 1
ATOM 2367 C C . ILE A 1 288 ? -36.228 -8.898 -11.921 1.00 73.44 288 ILE A C 1
ATOM 2369 O O . ILE A 1 288 ? -36.036 -9.182 -13.103 1.00 73.44 288 ILE A O 1
ATOM 2373 N N . ASP A 1 289 ? -37.101 -9.573 -11.167 1.00 70.94 289 ASP A N 1
ATOM 2374 C CA . ASP A 1 289 ? -37.848 -10.745 -11.651 1.00 70.94 289 ASP A CA 1
ATOM 2375 C C . ASP A 1 289 ? -38.851 -10.376 -12.764 1.00 70.94 289 ASP A C 1
ATOM 2377 O O . ASP A 1 289 ? -39.042 -11.117 -13.731 1.00 70.94 289 ASP A O 1
ATOM 2381 N N . LYS A 1 290 ? -39.443 -9.176 -12.699 1.00 75.88 290 LYS A N 1
ATOM 2382 C CA . LYS A 1 290 ? -40.315 -8.652 -13.761 1.00 75.88 290 LYS A CA 1
ATOM 2383 C C . LYS A 1 290 ? -39.536 -8.340 -15.044 1.00 75.88 290 LYS A C 1
ATOM 2385 O O . LYS A 1 290 ? -40.033 -8.641 -16.129 1.00 75.88 290 LYS A O 1
ATOM 2390 N N . LYS A 1 291 ? -38.313 -7.802 -14.934 1.00 69.38 291 LYS A N 1
ATOM 2391 C CA . LYS A 1 291 ? -37.419 -7.604 -16.089 1.00 69.38 291 LYS A CA 1
ATOM 2392 C C . LYS A 1 291 ? -37.012 -8.934 -16.729 1.00 69.38 291 LYS A C 1
ATOM 2394 O O . LYS A 1 291 ? -37.140 -9.056 -17.944 1.00 69.38 291 LYS A O 1
ATOM 2399 N N . LEU A 1 292 ? -36.641 -9.937 -15.929 1.00 62.25 292 LEU A N 1
ATOM 2400 C CA . LEU A 1 292 ? -36.298 -11.285 -16.409 1.00 62.25 292 LEU A CA 1
ATOM 2401 C C . LEU A 1 292 ? -37.462 -11.979 -17.136 1.00 62.25 292 LEU A C 1
ATOM 2403 O O . LEU A 1 292 ? -37.248 -12.648 -18.144 1.00 62.25 292 LEU A O 1
ATOM 2407 N N . LYS A 1 293 ? -38.705 -11.782 -16.678 1.00 63.12 293 LYS A N 1
ATOM 2408 C CA . LYS A 1 293 ? -39.906 -12.310 -17.355 1.00 63.12 293 LYS A CA 1
ATOM 2409 C C . LYS A 1 293 ? -40.270 -11.561 -18.641 1.00 63.12 293 LYS A C 1
ATOM 2411 O O . LYS A 1 293 ? -40.857 -12.159 -19.536 1.00 63.12 293 LYS A O 1
ATOM 2416 N N . SER A 1 294 ? -39.922 -10.275 -18.754 1.00 59.94 294 SER A N 1
ATOM 2417 C CA . SER A 1 294 ? -40.123 -9.490 -19.985 1.00 59.94 294 SER A CA 1
ATOM 2418 C C . SER A 1 294 ? -39.059 -9.736 -21.061 1.00 59.94 294 SER A C 1
ATOM 2420 O O . SER A 1 294 ? -39.315 -9.470 -22.230 1.00 59.94 294 SER A O 1
ATOM 2422 N N . SER A 1 295 ? -37.900 -10.291 -20.692 1.00 52.88 295 SER A N 1
ATOM 2423 C CA . SER A 1 295 ? -36.832 -10.714 -21.606 1.00 52.88 295 SER A CA 1
ATOM 2424 C C . SER A 1 295 ? -36.921 -12.205 -21.959 1.00 52.88 295 SER A C 1
ATOM 2426 O O . SER A 1 295 ? -35.906 -12.899 -22.015 1.00 52.88 295 SER A O 1
ATOM 2428 N N . GLY A 1 296 ? -38.140 -12.722 -22.145 1.00 49.09 296 GLY A N 1
ATOM 2429 C CA . GLY A 1 296 ? -38.345 -14.071 -22.675 1.00 49.09 296 GLY A CA 1
ATOM 2430 C C . GLY A 1 296 ? -37.705 -14.223 -24.064 1.00 49.09 296 GLY A C 1
ATOM 2431 O O . GLY A 1 296 ? -37.604 -13.234 -24.796 1.00 49.09 296 GLY A O 1
ATOM 2432 N N . PRO A 1 297 ? -37.251 -15.434 -24.434 1.00 52.38 297 PRO A N 1
ATOM 2433 C CA . PRO A 1 297 ? -36.489 -15.648 -25.657 1.00 52.38 297 PRO A CA 1
ATOM 2434 C C . PRO A 1 297 ? -37.325 -15.251 -26.882 1.00 52.38 297 PRO A C 1
ATOM 2436 O O . PRO A 1 297 ? -38.547 -15.445 -26.871 1.00 52.38 297 PRO A O 1
ATOM 2439 N N . PRO A 1 298 ? -36.695 -14.702 -27.937 1.00 47.34 298 PRO A N 1
ATOM 2440 C CA . PRO A 1 298 ? -37.411 -14.300 -29.136 1.00 47.34 298 PRO A CA 1
ATOM 2441 C C . PRO A 1 298 ? -38.124 -15.526 -29.707 1.00 47.34 298 PRO A C 1
ATOM 2443 O O . PRO A 1 298 ? -37.511 -16.576 -29.918 1.00 47.34 298 PRO A O 1
ATOM 2446 N N . LYS A 1 299 ? -39.441 -15.405 -29.903 1.00 49.38 299 LYS A N 1
ATOM 2447 C CA . LYS A 1 299 ? -40.217 -16.418 -30.617 1.00 49.38 299 LYS A CA 1
ATOM 2448 C C . LYS A 1 299 ? -39.635 -16.529 -32.028 1.00 49.38 299 LYS A C 1
ATOM 2450 O O . LYS A 1 299 ? -39.582 -15.525 -32.734 1.00 49.38 299 LYS A O 1
ATOM 2455 N N . LYS A 1 300 ? -39.148 -17.727 -32.354 1.00 42.88 300 LYS A N 1
ATOM 2456 C CA . LYS A 1 300 ? -38.794 -18.138 -33.715 1.00 42.88 300 LYS A CA 1
ATOM 2457 C C . LYS A 1 300 ? -40.016 -18.093 -34.620 1.00 42.88 300 LYS A C 1
ATOM 2459 O O . LYS A 1 300 ? -41.119 -18.386 -34.102 1.00 42.88 300 LYS A O 1
#